Protein AF-A0A2S0P6V0-F1 (afdb_monomer_lite)

Sequence (330 aa):
MLTGRAGLASAAMTAGARLRIGMHGELVDWVGQRAPLYHLGNGARSYDPTAQRFLRMDPFSPFSAGGRNPYAFCEADPVNRTDPSGYAAMSIQAGIGLAFGILGIFLTALTFGAVALPLTSLVSWLLMTPAVLGVGANVTGILSSVLEETHPEASRALGWASLGLGIAATVFGALLPSAGLYAKASGRLLVGSARKPDFLSLENGNLFLFQSRFRDGSLIATHGSRDAALYGPAGSRLSALDWSIIVGRYLKAYRDSDRSGPLYLLSCYATRNGRNSNAAIISSMLRRDVIAFDAPVSRMMYTRSHRHYLLFDSRLGQPVRFVNRVRHVV

InterPro domains:
  IPR022385 Rhs repeat-associated core [TIGR03696] (39-86)

Secondary structure (DSSP, 8-state):
---PPPP------------SB-GGGPBEEEETTTEEEEEHHHHTEEEETTTTEESS--SSTTSGGG-S-TTBSGGG-TTTEE-TTSS--EEHHHHHHHHHHHHHHHHHHHHHHHH---TTSHHHHHHHHHHHHHHHHHHHHHHHHHSTTT-HHHHHHHHHHHHHHHHHHHHHHHHHHHHHHHHHHTT----EEESS--B---TTS--EEEEEEETTEEEEEE-B-TTS-EE-TTS-EE-HHHHHHIIIII-HHHHTS--SS-EEEE-TTTTTTGGGSHHHHHHHHHTS-EEEESSPP---EEEEETTEEEEE-TT---EEEEETTEEEE-

Organism: NCBI:txid57480

pLDDT: mean 79.72, std 14.26, range [35.47, 95.81]

Radius of gyration: 33.94 Å; chains: 1; bounding box: 58×62×121 Å

Structure (mmCIF, N/CA/C/O backbone):
data_AF-A0A2S0P6V0-F1
#
_entry.id   AF-A0A2S0P6V0-F1
#
loop_
_atom_site.group_PDB
_atom_site.id
_atom_site.type_symbol
_atom_site.label_atom_id
_atom_site.label_alt_id
_atom_site.label_comp_id
_atom_site.label_asym_id
_atom_site.label_entity_id
_atom_site.label_seq_id
_atom_site.pdbx_PDB_ins_code
_atom_site.Cartn_x
_atom_site.Cartn_y
_atom_site.Cartn_z
_atom_site.occupancy
_atom_site.B_iso_or_equiv
_atom_site.auth_seq_id
_atom_site.auth_comp_id
_atom_site.auth_asym_id
_atom_site.auth_atom_id
_atom_site.pdbx_PDB_model_num
ATOM 1 N N . MET A 1 1 ? 12.326 -40.785 78.948 1.00 37.44 1 MET A N 1
ATOM 2 C CA . MET A 1 1 ? 10.959 -40.723 78.380 1.00 37.44 1 MET A CA 1
ATOM 3 C C . MET A 1 1 ? 10.673 -39.249 78.099 1.00 37.44 1 MET A C 1
ATOM 5 O O . MET A 1 1 ? 10.487 -38.521 79.056 1.00 37.44 1 MET A O 1
ATOM 9 N N . LEU A 1 2 ? 10.930 -38.669 76.913 1.00 38.97 2 LEU A N 1
ATOM 10 C CA . LEU A 1 2 ? 10.198 -38.819 75.633 1.00 38.97 2 LEU A CA 1
ATOM 11 C C . LEU A 1 2 ? 8.686 -38.932 75.897 1.00 38.97 2 LEU A C 1
ATOM 13 O O . LEU A 1 2 ? 8.286 -39.882 76.552 1.00 38.97 2 LEU A O 1
ATOM 17 N N . THR A 1 3 ? 7.823 -37.996 75.491 1.00 40.69 3 THR A N 1
ATOM 18 C CA . THR A 1 3 ? 7.652 -37.500 74.111 1.00 40.69 3 THR A CA 1
ATOM 19 C C . THR A 1 3 ? 7.073 -36.077 74.040 1.00 40.69 3 THR A C 1
ATOM 21 O O . THR A 1 3 ? 6.060 -35.779 74.673 1.00 40.69 3 THR A O 1
ATOM 24 N N . GLY A 1 4 ? 7.683 -35.224 73.208 1.00 35.47 4 GLY A N 1
ATOM 25 C CA . GLY A 1 4 ? 7.181 -33.901 72.833 1.00 35.47 4 GLY A CA 1
ATOM 26 C C . GLY A 1 4 ? 6.111 -33.965 71.738 1.00 35.47 4 GLY A C 1
ATOM 27 O O . GLY A 1 4 ? 6.178 -34.791 70.828 1.00 35.47 4 GLY A O 1
ATOM 28 N N . ARG A 1 5 ? 5.118 -33.076 71.839 1.00 43.84 5 ARG A N 1
ATOM 29 C CA . ARG A 1 5 ? 4.098 -32.842 70.812 1.00 43.84 5 ARG A CA 1
ATOM 30 C C . ARG A 1 5 ? 4.736 -32.170 69.597 1.00 43.84 5 ARG A C 1
ATOM 32 O O . ARG A 1 5 ? 5.389 -31.138 69.720 1.00 43.84 5 ARG A O 1
ATOM 39 N N . ALA A 1 6 ? 4.520 -32.798 68.447 1.00 41.19 6 ALA A N 1
ATOM 40 C CA . ALA A 1 6 ? 4.960 -32.375 67.133 1.00 41.19 6 ALA A CA 1
ATOM 41 C C . ALA A 1 6 ? 4.560 -30.924 66.827 1.00 41.19 6 ALA A C 1
ATOM 43 O O . ALA A 1 6 ? 3.402 -30.533 66.982 1.00 41.19 6 ALA A O 1
ATOM 44 N N . GLY A 1 7 ? 5.542 -30.148 66.369 1.00 37.00 7 GLY A N 1
ATOM 45 C CA . GLY A 1 7 ? 5.321 -28.844 65.773 1.00 37.00 7 GLY A CA 1
ATOM 46 C C . GLY A 1 7 ? 4.493 -28.971 64.498 1.00 37.00 7 GLY A C 1
ATOM 47 O O . GLY A 1 7 ? 4.743 -29.831 63.653 1.00 37.00 7 GLY A O 1
ATOM 48 N N . LEU A 1 8 ? 3.516 -28.079 64.362 1.00 42.75 8 LEU A N 1
ATOM 49 C CA . LEU A 1 8 ? 2.865 -27.763 63.099 1.00 42.75 8 LEU A CA 1
ATOM 50 C C . LEU A 1 8 ? 3.907 -27.103 62.189 1.00 42.75 8 LEU A C 1
ATOM 52 O O . LEU A 1 8 ? 4.028 -25.881 62.134 1.00 42.75 8 LEU A O 1
ATOM 56 N N . ALA A 1 9 ? 4.692 -27.922 61.494 1.00 39.09 9 ALA A N 1
ATOM 57 C CA . ALA A 1 9 ? 5.407 -27.478 60.315 1.00 39.09 9 ALA A CA 1
ATOM 58 C C . ALA A 1 9 ? 4.346 -27.158 59.255 1.00 39.09 9 ALA A C 1
ATOM 60 O O . ALA A 1 9 ? 3.807 -28.051 58.603 1.00 39.09 9 ALA A O 1
ATOM 61 N N . SER A 1 10 ? 3.999 -25.872 59.151 1.00 45.47 10 SER A N 1
ATOM 62 C CA . SER A 1 10 ? 3.286 -25.316 58.007 1.00 45.47 10 SER A CA 1
ATOM 63 C C . SER A 1 10 ? 4.015 -25.785 56.755 1.00 45.47 10 SER A C 1
ATOM 65 O O . SER A 1 10 ? 5.169 -25.417 56.526 1.00 45.47 10 SER A O 1
ATOM 67 N N . ALA A 1 11 ? 3.371 -26.681 56.012 1.00 42.38 11 ALA A N 1
ATOM 68 C CA . ALA A 1 11 ? 3.883 -27.195 54.764 1.00 42.38 11 ALA A CA 1
ATOM 69 C C . ALA A 1 11 ? 4.173 -25.998 53.859 1.00 42.38 11 ALA A C 1
ATOM 71 O O . ALA A 1 11 ? 3.260 -25.307 53.404 1.00 42.38 11 ALA A O 1
ATOM 72 N N . ALA A 1 12 ? 5.459 -25.748 53.620 1.00 45.41 12 ALA A N 1
ATOM 73 C CA . ALA A 1 12 ? 5.912 -24.939 52.512 1.00 45.41 12 ALA A CA 1
ATOM 74 C C . ALA A 1 12 ? 5.381 -25.609 51.239 1.00 45.41 12 ALA A C 1
ATOM 76 O O . ALA A 1 12 ? 5.997 -26.529 50.702 1.00 45.41 12 ALA A O 1
ATOM 77 N N . MET A 1 13 ? 4.184 -25.197 50.808 1.00 45.34 13 MET A N 1
ATOM 78 C CA . MET A 1 13 ? 3.662 -25.529 49.493 1.00 45.34 13 MET A CA 1
ATOM 79 C C . MET A 1 13 ? 4.694 -25.033 48.497 1.00 45.34 13 MET A C 1
ATOM 81 O O . MET A 1 13 ? 4.962 -23.836 48.381 1.00 45.34 13 MET A O 1
ATOM 85 N N . THR A 1 14 ? 5.304 -25.997 47.829 1.00 45.06 14 THR A N 1
ATOM 86 C CA . THR A 1 14 ? 6.224 -25.829 46.722 1.00 45.06 14 THR A CA 1
ATOM 87 C C . THR A 1 14 ? 5.624 -24.795 45.774 1.00 45.06 14 THR A C 1
ATOM 89 O O . THR A 1 14 ? 4.506 -24.972 45.287 1.00 45.06 14 THR A O 1
ATOM 92 N N . ALA A 1 15 ? 6.329 -23.681 45.573 1.00 52.91 15 ALA A N 1
ATOM 93 C CA . ALA A 1 15 ? 5.928 -22.621 44.661 1.00 52.91 15 ALA A CA 1
ATOM 94 C C . ALA A 1 15 ? 5.955 -23.161 43.223 1.00 52.91 15 ALA A C 1
ATOM 96 O O . ALA A 1 15 ? 6.935 -23.007 42.500 1.00 52.91 15 ALA A O 1
ATOM 97 N N . GLY A 1 16 ? 4.883 -23.845 42.821 1.00 56.25 16 GLY A N 1
ATOM 98 C CA . GLY A 1 16 ? 4.606 -24.129 41.422 1.00 56.25 16 GLY A CA 1
ATOM 99 C C . GLY A 1 16 ? 4.502 -22.802 40.680 1.00 56.25 16 GLY A C 1
ATOM 100 O O . GLY A 1 16 ? 3.902 -21.854 41.193 1.00 56.25 16 GLY A O 1
ATOM 101 N N . ALA A 1 17 ? 5.133 -22.714 39.509 1.00 66.38 17 ALA A N 1
ATOM 102 C CA . ALA A 1 17 ? 5.138 -21.512 38.686 1.00 66.38 17 ALA A CA 1
ATOM 103 C C . ALA A 1 17 ? 3.700 -21.000 38.498 1.00 66.38 17 ALA A C 1
ATOM 105 O O . ALA A 1 17 ? 2.882 -21.637 37.835 1.00 66.38 17 ALA A O 1
ATOM 106 N N . ARG A 1 18 ? 3.372 -19.868 39.134 1.00 74.25 18 ARG A N 1
ATOM 107 C CA . ARG A 1 18 ? 2.053 -19.248 38.994 1.00 74.25 18 ARG A CA 1
ATOM 108 C C . ARG A 1 18 ? 1.886 -18.756 37.562 1.00 74.25 18 ARG A C 1
ATOM 110 O O . ARG A 1 18 ? 2.823 -18.204 36.982 1.00 74.25 18 ARG A O 1
ATOM 117 N N . LEU A 1 19 ? 0.687 -18.944 37.013 1.00 76.50 19 LEU A N 1
ATOM 118 C CA . LEU A 1 19 ? 0.327 -18.444 35.690 1.00 76.50 19 LEU A CA 1
ATOM 119 C C . LEU A 1 19 ? 0.580 -16.929 35.653 1.00 76.50 19 LEU A C 1
ATOM 121 O O . LEU A 1 19 ? 0.097 -16.200 36.524 1.00 76.50 19 LEU A O 1
ATOM 125 N N . ARG A 1 20 ? 1.383 -16.476 34.685 1.00 84.75 20 ARG A N 1
ATOM 126 C CA . ARG A 1 20 ? 1.758 -15.058 34.546 1.00 84.75 20 ARG A CA 1
ATOM 127 C C . ARG A 1 20 ? 0.876 -14.304 33.558 1.00 84.75 20 ARG A C 1
ATOM 129 O O . ARG A 1 20 ? 0.873 -13.086 33.604 1.00 84.75 20 ARG A O 1
ATOM 136 N N . ILE A 1 21 ? 0.143 -15.008 32.698 1.00 86.75 21 ILE A N 1
ATOM 137 C CA . ILE A 1 21 ? -0.799 -14.438 31.726 1.00 86.75 21 ILE A CA 1
ATOM 138 C C . ILE A 1 21 ? -2.189 -14.944 32.091 1.00 86.75 21 ILE A C 1
ATOM 140 O O . ILE A 1 21 ? -2.344 -16.140 32.324 1.00 86.75 21 ILE A O 1
ATOM 144 N N . GLY A 1 22 ? -3.181 -14.063 32.142 1.00 84.44 22 GLY A N 1
ATOM 145 C CA . GLY A 1 22 ? -4.561 -14.428 32.439 1.00 84.44 22 GLY A CA 1
ATOM 146 C C . GLY A 1 22 ? -5.551 -13.763 31.490 1.00 84.44 22 GLY A C 1
ATOM 147 O O . GLY A 1 22 ? -5.375 -13.789 30.272 1.00 84.44 22 GLY A O 1
ATOM 148 N N . MET A 1 23 ? -6.640 -13.237 32.044 1.00 82.88 23 MET A N 1
ATOM 149 C CA . MET A 1 23 ? -7.772 -12.699 31.289 1.00 82.88 23 MET A CA 1
ATOM 150 C C . MET A 1 23 ? -7.333 -11.654 30.243 1.00 82.88 23 MET A C 1
ATOM 152 O O . MET A 1 23 ? -6.540 -10.773 30.548 1.00 82.88 23 MET A O 1
ATOM 156 N N . HIS A 1 24 ? -7.857 -11.749 29.015 1.00 77.94 24 HIS A N 1
ATOM 157 C CA . HIS A 1 24 ? -7.555 -10.832 27.898 1.00 77.94 24 HIS A CA 1
ATOM 158 C C . HIS A 1 24 ? -6.064 -10.702 27.524 1.00 77.94 24 HIS A C 1
ATOM 160 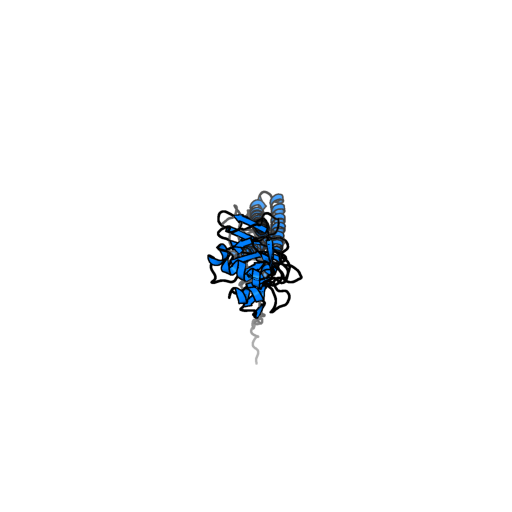O O . HIS A 1 24 ? -5.679 -9.756 26.845 1.00 77.94 24 HIS A O 1
ATOM 166 N N . GLY A 1 25 ? -5.225 -11.669 27.916 1.00 84.25 25 GLY A N 1
ATOM 167 C CA . GLY A 1 25 ? -3.782 -11.622 27.666 1.00 84.25 25 GLY A CA 1
ATOM 168 C C . GLY A 1 25 ? -3.012 -10.736 28.649 1.00 84.25 25 GLY A C 1
ATOM 169 O O . GLY A 1 25 ? -1.806 -10.564 28.484 1.00 84.25 25 GLY A O 1
ATOM 170 N N . GLU A 1 26 ? -3.680 -10.213 29.679 1.00 86.44 26 GLU A N 1
ATOM 171 C CA . GLU A 1 26 ? -3.065 -9.376 30.703 1.00 86.44 26 GLU A CA 1
ATOM 172 C C . GLU A 1 26 ? -2.170 -10.180 31.643 1.00 86.44 26 GLU A C 1
ATOM 174 O O . GLU A 1 26 ? -2.410 -11.361 31.927 1.00 86.44 26 GLU A O 1
ATOM 179 N N . LEU A 1 27 ? -1.146 -9.510 32.174 1.00 88.19 27 LEU A N 1
ATOM 180 C CA . LEU A 1 27 ? -0.317 -10.090 33.218 1.00 88.19 27 LEU A CA 1
ATOM 181 C C . LEU A 1 27 ? -1.136 -10.230 34.508 1.00 88.19 27 LEU A C 1
ATOM 183 O O . LEU A 1 27 ? -1.827 -9.297 34.915 1.00 88.19 27 LEU A O 1
ATOM 187 N N . VAL A 1 28 ? -1.027 -11.383 35.165 1.00 90.00 28 VAL A N 1
ATOM 188 C CA . VAL A 1 28 ? -1.632 -11.584 36.485 1.00 90.00 28 VAL A CA 1
ATOM 189 C C . VAL A 1 28 ? -0.689 -11.049 37.557 1.00 90.00 28 VAL A C 1
ATOM 191 O O . VAL A 1 28 ? 0.403 -11.598 37.740 1.00 90.00 28 VAL A O 1
ATOM 194 N N . ASP A 1 29 ? -1.129 -10.035 38.299 1.00 89.50 29 ASP A N 1
ATOM 195 C CA . ASP A 1 29 ? -0.511 -9.671 39.572 1.00 89.50 29 ASP A CA 1
ATOM 196 C C . ASP A 1 29 ? -1.200 -10.422 40.715 1.00 89.50 29 ASP A C 1
ATOM 198 O O . ASP A 1 29 ? -2.413 -10.353 40.897 1.00 89.50 29 ASP A O 1
ATOM 202 N N . TRP A 1 30 ? -0.436 -11.195 41.480 1.00 86.31 30 TRP A N 1
ATOM 203 C CA . TRP A 1 30 ? -0.988 -12.034 42.537 1.00 86.31 30 TRP A CA 1
ATOM 204 C C . TRP A 1 30 ? -0.860 -11.341 43.889 1.00 86.31 30 TRP A C 1
ATOM 206 O O . TRP A 1 30 ? 0.198 -11.387 44.520 1.00 86.31 30 TRP A O 1
ATOM 216 N N . VAL A 1 31 ? -1.970 -10.814 44.402 1.00 82.75 31 VAL A N 1
ATOM 217 C CA . VAL A 1 31 ? -2.037 -10.324 45.781 1.00 82.75 31 VAL A CA 1
ATOM 218 C C . VAL A 1 31 ? -2.323 -11.508 46.710 1.00 82.75 31 VAL A C 1
ATOM 220 O O . VAL A 1 31 ? -3.421 -12.068 46.771 1.00 82.75 31 VAL A O 1
ATOM 223 N N . GLY A 1 32 ? -1.289 -11.946 47.430 1.00 77.94 32 GLY A N 1
ATOM 224 C CA . GLY A 1 32 ? -1.365 -13.098 48.331 1.00 77.94 32 GLY A CA 1
ATOM 225 C C . GLY A 1 32 ? -1.469 -14.439 47.593 1.00 77.94 32 GLY A C 1
ATOM 226 O O . GLY A 1 32 ? -0.797 -14.674 46.589 1.00 77.94 32 GLY A O 1
ATOM 227 N N . GLN A 1 33 ? -2.256 -15.380 48.127 1.00 71.31 33 GLN A N 1
ATOM 228 C CA . GLN A 1 33 ? -2.390 -16.734 47.563 1.00 71.31 33 GLN A CA 1
ATOM 229 C C . GLN A 1 33 ? -3.592 -16.920 46.626 1.00 71.31 33 GLN A C 1
ATOM 231 O O . GLN A 1 33 ? -3.705 -17.985 46.023 1.00 71.31 33 GLN A O 1
ATOM 236 N N . ARG A 1 34 ? -4.505 -15.942 46.529 1.00 69.75 34 ARG A N 1
ATOM 237 C CA . ARG A 1 34 ? -5.832 -16.168 45.924 1.00 69.75 34 ARG A CA 1
ATOM 238 C C . ARG A 1 34 ? -6.394 -15.037 45.066 1.00 69.75 34 ARG A C 1
ATOM 240 O O . ARG A 1 34 ? -7.338 -15.315 44.341 1.00 69.75 34 ARG A O 1
ATOM 247 N N . ALA A 1 35 ? -5.866 -13.814 45.133 1.00 77.06 35 ALA A N 1
ATOM 248 C CA . ALA A 1 35 ? -6.435 -12.684 44.400 1.00 77.06 35 ALA A CA 1
ATOM 249 C C . ALA A 1 35 ? -5.576 -12.344 43.168 1.00 77.06 35 ALA A C 1
ATOM 251 O O . ALA A 1 35 ? -4.525 -11.718 43.327 1.00 77.06 35 ALA A O 1
ATOM 252 N N . PRO A 1 36 ? -5.973 -12.778 41.958 1.00 88.56 36 PRO A N 1
ATOM 253 C CA . PRO A 1 36 ? -5.368 -12.300 40.723 1.00 88.56 36 PRO A CA 1
ATOM 254 C C . PRO A 1 36 ? -5.916 -10.908 40.392 1.00 88.56 36 PRO A C 1
ATOM 256 O O . PRO A 1 36 ? -7.122 -10.747 40.262 1.00 88.56 36 PRO A O 1
ATOM 259 N N . LEU A 1 37 ? -5.051 -9.913 40.238 1.00 90.69 37 LEU A N 1
ATOM 260 C CA . LEU A 1 37 ? -5.390 -8.590 39.724 1.00 90.69 37 LEU A CA 1
ATOM 261 C C . LEU A 1 37 ? -4.892 -8.448 38.286 1.00 90.69 37 LEU A C 1
ATOM 263 O O . LEU A 1 37 ? -3.835 -8.968 37.927 1.00 90.69 37 LEU A O 1
ATOM 267 N N . TYR A 1 38 ? -5.660 -7.722 37.478 1.00 91.50 38 TYR A N 1
ATOM 268 C CA . TYR A 1 38 ? -5.324 -7.406 36.091 1.00 91.50 38 TYR A CA 1
ATOM 269 C C . TYR A 1 38 ? -5.188 -5.899 35.908 1.00 91.50 38 TYR A C 1
ATOM 271 O O . TYR A 1 38 ? -6.069 -5.148 36.322 1.00 91.50 38 TYR A O 1
ATOM 279 N N . HIS A 1 39 ? -4.110 -5.447 35.274 1.00 90.50 39 HIS A N 1
ATOM 280 C CA . HIS A 1 39 ? -3.782 -4.026 35.134 1.00 90.50 39 HIS A CA 1
ATOM 281 C C . HIS A 1 39 ? -4.071 -3.509 33.719 1.00 90.50 39 HIS A C 1
ATOM 283 O O . HIS A 1 39 ? -3.161 -3.189 32.955 1.00 90.50 39 HIS A O 1
ATOM 289 N N . LEU A 1 40 ? -5.359 -3.406 33.390 1.00 89.50 40 LEU A N 1
ATOM 290 C CA . LEU A 1 40 ? -5.846 -2.970 32.079 1.00 89.50 40 LEU A CA 1
ATOM 291 C C . LEU A 1 40 ? -5.446 -1.522 31.761 1.00 89.50 40 LEU A C 1
ATOM 293 O O . LEU A 1 40 ? -5.217 -0.702 32.659 1.00 89.50 40 LEU A O 1
ATOM 297 N N . GLY A 1 41 ? -5.378 -1.196 30.467 1.00 87.25 41 GLY A N 1
ATOM 298 C CA . GLY A 1 41 ? -5.027 0.153 30.023 1.00 87.25 41 GLY A CA 1
ATOM 299 C C . GLY A 1 41 ? -3.581 0.534 30.297 1.00 87.25 41 GLY A C 1
ATOM 300 O O . GLY A 1 41 ? -3.305 1.690 30.610 1.00 87.25 41 GLY A O 1
ATOM 301 N N . ASN A 1 42 ? -2.667 -0.441 30.247 1.00 87.88 42 ASN A N 1
ATOM 302 C CA . ASN A 1 42 ? -1.269 -0.262 30.637 1.00 87.88 42 ASN A CA 1
ATOM 303 C C . ASN A 1 42 ? -1.134 0.264 32.084 1.00 87.88 42 ASN A C 1
ATOM 305 O O . ASN A 1 42 ? -0.405 1.220 32.352 1.00 87.88 42 ASN A O 1
ATOM 309 N N . GLY A 1 43 ? -1.889 -0.331 33.016 1.00 88.06 43 GLY A N 1
ATOM 310 C CA . GLY A 1 43 ? -1.897 0.069 34.428 1.00 88.06 43 GLY A CA 1
ATOM 311 C C . GLY A 1 43 ? -2.817 1.237 34.781 1.00 88.06 43 GLY A C 1
ATOM 312 O O . GLY A 1 43 ? -2.783 1.710 35.916 1.00 88.06 43 GLY A O 1
ATOM 313 N N . ALA A 1 44 ? -3.664 1.688 33.855 1.00 90.25 44 ALA A N 1
ATOM 314 C CA . ALA A 1 44 ? -4.652 2.733 34.106 1.00 90.25 44 ALA A CA 1
ATOM 315 C C . ALA A 1 44 ? -5.605 2.384 35.263 1.00 90.25 44 ALA A C 1
ATOM 317 O O . ALA A 1 44 ? -5.862 3.217 36.144 1.00 90.25 44 ALA A O 1
ATOM 318 N N . ARG A 1 45 ? -6.113 1.144 35.270 1.00 92.25 45 ARG A N 1
ATOM 319 C CA . ARG A 1 45 ? -6.991 0.622 36.323 1.00 92.25 45 ARG A CA 1
ATOM 320 C C . ARG A 1 45 ? -6.707 -0.848 36.613 1.00 92.25 45 ARG A C 1
ATOM 322 O O . ARG A 1 45 ? -6.501 -1.652 35.708 1.00 92.25 45 ARG A O 1
ATOM 329 N N . SER A 1 46 ? -6.771 -1.201 37.894 1.00 93.06 46 SER A N 1
ATOM 330 C CA . SER A 1 46 ? -6.714 -2.591 38.350 1.00 93.06 46 SER A CA 1
ATOM 331 C C . SER A 1 46 ? -8.117 -3.185 38.393 1.00 93.06 46 SER A C 1
ATOM 333 O O . SER A 1 46 ? -9.011 -2.616 39.023 1.00 93.06 46 SER A O 1
ATOM 335 N N . TYR A 1 47 ? -8.305 -4.323 37.741 1.00 92.94 47 TYR A N 1
ATOM 336 C CA . TYR A 1 47 ? -9.528 -5.113 37.740 1.00 92.94 47 TYR A CA 1
ATOM 337 C C . TYR A 1 47 ? -9.376 -6.318 38.668 1.00 92.94 47 TYR A C 1
ATOM 339 O O . TYR A 1 47 ? -8.394 -7.059 38.576 1.00 92.94 47 TYR A O 1
ATOM 347 N N . ASP A 1 48 ? -10.359 -6.509 39.547 1.00 92.19 48 ASP A N 1
ATOM 348 C CA . ASP A 1 48 ? -10.486 -7.701 40.378 1.00 92.19 48 ASP A CA 1
ATOM 349 C C . ASP A 1 48 ? -11.543 -8.633 39.755 1.00 92.19 48 ASP A C 1
ATOM 351 O O . ASP A 1 48 ? -12.737 -8.315 39.779 1.00 92.19 48 ASP A O 1
ATOM 355 N N . PRO A 1 49 ? -11.140 -9.793 39.208 1.00 89.25 49 PRO A N 1
ATOM 356 C CA . PRO A 1 49 ? -12.042 -10.772 38.612 1.00 89.25 49 PRO A CA 1
ATOM 357 C C . PRO A 1 49 ? -12.912 -11.489 39.650 1.00 89.25 49 PRO A C 1
ATOM 359 O O . PRO A 1 49 ? -13.949 -12.034 39.281 1.00 89.25 49 PRO A O 1
ATOM 362 N N . THR A 1 50 ? -12.524 -11.492 40.930 1.00 88.25 50 THR A N 1
ATOM 363 C CA . THR A 1 50 ? -13.310 -12.076 42.028 1.00 88.25 50 THR A CA 1
ATOM 364 C C . THR A 1 50 ? -14.477 -11.160 42.372 1.00 88.25 50 THR A C 1
ATOM 366 O O . THR A 1 50 ? -15.608 -11.614 42.515 1.00 88.25 50 THR A O 1
ATOM 369 N N . ALA A 1 51 ? -14.206 -9.856 42.465 1.00 89.50 51 ALA A N 1
ATOM 370 C CA . ALA A 1 51 ? -15.221 -8.830 42.698 1.00 89.50 51 ALA A CA 1
ATOM 371 C C . ALA A 1 51 ? -15.942 -8.371 41.415 1.00 89.50 51 ALA A C 1
ATOM 373 O O . ALA A 1 51 ? -16.886 -7.578 41.509 1.00 89.50 51 ALA A O 1
ATOM 374 N N . GLN A 1 52 ? -15.478 -8.846 40.252 1.00 91.38 52 GLN A N 1
ATOM 375 C CA . GLN A 1 52 ? -15.958 -8.545 38.899 1.00 91.38 52 GLN A CA 1
ATOM 376 C C . GLN A 1 52 ? -16.060 -7.043 38.602 1.00 91.38 52 GLN A C 1
ATOM 378 O O . GLN A 1 52 ? -17.006 -6.577 37.966 1.00 91.38 52 GLN A O 1
ATOM 383 N N . ARG A 1 53 ? -15.093 -6.259 39.092 1.00 93.19 53 ARG A N 1
ATOM 384 C CA . ARG A 1 53 ? -15.107 -4.795 38.976 1.00 93.19 53 ARG A CA 1
ATOM 385 C C . ARG A 1 53 ? -13.708 -4.195 38.979 1.00 93.19 53 ARG A C 1
ATOM 387 O O . ARG A 1 53 ? -12.755 -4.801 39.470 1.00 93.19 53 ARG A O 1
ATOM 394 N N . PHE A 1 54 ? -13.597 -2.966 38.490 1.00 94.62 54 PHE A N 1
ATOM 395 C CA . PHE A 1 54 ? -12.410 -2.152 38.726 1.00 94.62 54 PHE A CA 1
ATOM 396 C C . PHE A 1 54 ? -12.307 -1.754 40.201 1.00 94.62 54 PHE A C 1
ATOM 398 O O . PHE A 1 54 ? -13.308 -1.516 40.871 1.00 94.62 54 PHE A O 1
ATOM 405 N N . LEU A 1 55 ? -11.080 -1.665 40.710 1.00 93.69 55 LEU A N 1
ATOM 406 C CA . LEU A 1 55 ? -10.797 -1.222 42.080 1.00 93.69 55 LEU A CA 1
ATOM 407 C C . LEU A 1 55 ? -10.765 0.307 42.208 1.00 93.69 55 LEU A C 1
ATOM 409 O O . LEU A 1 55 ? -10.890 0.849 43.304 1.00 93.69 55 LEU A O 1
ATOM 413 N N . ARG A 1 56 ? -10.606 1.008 41.082 1.00 92.50 56 ARG A N 1
ATOM 414 C CA . ARG A 1 56 ? -10.573 2.469 40.992 1.00 92.50 56 ARG A CA 1
ATOM 415 C C . ARG A 1 56 ? -11.753 2.961 40.160 1.00 92.50 56 ARG A C 1
ATOM 417 O O . ARG A 1 56 ? -12.043 2.383 39.117 1.00 92.50 56 ARG A O 1
ATOM 424 N N . MET A 1 57 ? -12.373 4.049 40.612 1.00 92.06 57 MET A N 1
ATOM 425 C CA . MET A 1 57 ? -13.412 4.763 39.871 1.00 92.06 57 MET A CA 1
ATOM 426 C C . MET A 1 57 ? -12.874 5.303 38.540 1.00 92.06 57 MET A C 1
ATOM 428 O O . MET A 1 57 ? -11.780 5.872 38.495 1.00 92.06 57 MET A O 1
ATOM 432 N N . ASP A 1 58 ? -13.660 5.144 37.477 1.00 91.62 58 ASP A N 1
ATOM 433 C CA . ASP A 1 58 ? -13.451 5.828 36.204 1.00 91.62 58 ASP A CA 1
ATOM 434 C C . ASP A 1 58 ? -13.580 7.352 36.377 1.00 91.62 58 ASP A C 1
ATOM 436 O O . ASP A 1 58 ? -14.645 7.814 36.795 1.00 91.62 58 ASP A O 1
ATOM 440 N N . PRO A 1 59 ? -12.548 8.153 36.058 1.00 89.44 59 PRO A N 1
ATOM 441 C CA . PRO A 1 59 ? -12.661 9.608 36.080 1.00 89.44 59 PRO A CA 1
ATOM 442 C C . PRO A 1 59 ? -13.592 10.162 34.988 1.00 89.44 59 PRO A C 1
ATOM 444 O O . PRO A 1 59 ? -13.979 11.325 35.077 1.00 89.44 59 PRO A O 1
ATOM 447 N N . PHE A 1 60 ? -13.931 9.378 33.960 1.00 86.00 60 PHE A N 1
ATOM 448 C CA . PHE A 1 60 ? -14.811 9.802 32.872 1.00 86.00 60 PHE A CA 1
ATOM 449 C C . PHE A 1 60 ? -16.282 9.460 33.137 1.00 86.00 60 PHE A C 1
ATOM 451 O O . PHE A 1 60 ? -17.157 10.184 32.674 1.00 86.00 60 PHE A O 1
ATOM 458 N N . SER A 1 61 ? -16.570 8.439 33.947 1.00 85.50 61 SER A N 1
ATOM 459 C CA . SER A 1 61 ? -17.934 8.107 34.388 1.00 85.50 61 SER A CA 1
ATOM 460 C C . SER A 1 61 ? -18.540 9.219 35.275 1.00 85.50 61 SER A C 1
ATOM 462 O O . SER A 1 61 ? -17.814 9.838 36.058 1.00 85.50 61 SER A O 1
ATOM 464 N N . PRO A 1 62 ? -19.861 9.501 35.206 1.00 81.50 62 PRO A N 1
ATOM 465 C CA . PRO A 1 62 ? -20.908 8.792 34.459 1.00 81.50 62 PRO A CA 1
ATOM 466 C C . PRO A 1 62 ? -21.111 9.280 33.017 1.00 81.50 62 PRO A C 1
ATOM 468 O O . PRO A 1 62 ? -22.127 8.960 32.408 1.00 81.50 62 PRO A O 1
ATOM 471 N N . PHE A 1 63 ? -20.201 10.096 32.484 1.00 80.06 63 PHE A N 1
ATOM 472 C CA . PHE A 1 63 ? -20.351 10.720 31.171 1.00 80.06 63 PHE A CA 1
ATOM 473 C C . PHE A 1 63 ? -19.341 10.156 30.157 1.00 80.06 63 PHE A C 1
ATOM 475 O O . PHE A 1 63 ? -18.464 9.358 30.484 1.00 80.06 63 PHE A O 1
ATOM 482 N N . SER A 1 64 ? -19.431 10.602 28.900 1.00 75.44 64 SER A N 1
ATOM 483 C CA . SER A 1 64 ? -18.470 10.221 27.853 1.00 75.44 64 SER A CA 1
ATOM 484 C C . SER A 1 64 ? -18.353 8.689 27.706 1.00 75.44 64 SER A C 1
ATOM 486 O O . SER A 1 64 ? -19.355 7.986 27.776 1.00 75.44 64 SER A O 1
ATOM 488 N N . ALA A 1 65 ? -17.145 8.172 27.479 1.00 74.00 65 ALA A N 1
ATOM 489 C CA . ALA A 1 65 ? -16.878 6.755 27.244 1.00 74.00 65 ALA A CA 1
ATOM 490 C C . ALA A 1 65 ? -16.784 5.889 28.520 1.00 74.00 65 ALA A C 1
ATOM 492 O O . ALA A 1 65 ? -16.692 4.672 28.402 1.00 74.00 65 ALA A O 1
ATOM 493 N N . GLY A 1 66 ? -16.799 6.491 29.719 1.00 74.25 66 GLY A N 1
ATOM 494 C CA . GLY A 1 66 ? -16.644 5.766 30.994 1.00 74.25 66 GLY A CA 1
ATOM 495 C C . GLY A 1 66 ? -17.905 5.030 31.464 1.00 74.25 66 GLY A C 1
ATOM 496 O O . GLY A 1 66 ? -17.852 4.257 32.421 1.00 74.25 66 GLY A O 1
ATOM 497 N N . GLY A 1 67 ? -19.037 5.289 30.803 1.00 79.94 67 GLY A N 1
ATOM 498 C CA . GLY A 1 67 ? -20.339 4.681 31.060 1.00 79.94 67 GLY A CA 1
ATOM 499 C C . GLY A 1 67 ? -20.931 4.999 32.436 1.00 79.94 67 GLY A C 1
ATOM 500 O O . GLY A 1 67 ? -20.318 5.642 33.290 1.00 79.94 67 GLY A O 1
ATOM 501 N N . ARG A 1 68 ? -22.160 4.544 32.686 1.00 85.00 68 ARG A N 1
ATOM 502 C CA . ARG A 1 68 ? -22.922 4.881 33.911 1.00 85.00 68 ARG A CA 1
ATOM 503 C C . ARG A 1 68 ? -22.342 4.345 35.221 1.00 85.00 68 ARG A C 1
ATOM 505 O O . ARG A 1 68 ? -22.626 4.904 36.280 1.00 85.00 68 ARG A O 1
ATOM 512 N N . ASN A 1 69 ? -21.592 3.245 35.177 1.00 89.12 69 ASN A N 1
ATOM 513 C CA . ASN A 1 69 ? -21.021 2.625 36.371 1.00 89.12 69 ASN A CA 1
ATOM 514 C C . ASN A 1 69 ? -19.492 2.797 36.390 1.00 89.12 69 ASN A C 1
ATOM 516 O O . ASN A 1 69 ? -18.810 2.096 35.642 1.00 89.12 69 ASN A O 1
ATOM 520 N N . PRO A 1 70 ? -18.940 3.619 37.305 1.00 91.50 70 PRO A N 1
ATOM 521 C CA . PRO A 1 70 ? -17.509 3.925 37.353 1.00 91.50 70 PRO A CA 1
ATOM 522 C C . PRO A 1 70 ? -16.600 2.731 37.659 1.00 91.50 70 PRO A C 1
ATOM 524 O O . PRO A 1 70 ? -15.381 2.851 37.548 1.00 91.50 70 PRO A O 1
ATOM 527 N N . TYR A 1 71 ? -17.165 1.605 38.095 1.00 93.38 71 TYR A N 1
ATOM 528 C CA . TYR A 1 71 ? -16.424 0.396 38.443 1.00 93.38 71 TYR A CA 1
ATOM 529 C C . TYR A 1 71 ? -16.701 -0.771 37.487 1.00 93.38 71 TYR A C 1
ATOM 531 O O . TYR A 1 71 ? -16.123 -1.845 37.666 1.00 93.38 71 TYR A O 1
ATOM 539 N N . ALA A 1 72 ? -17.584 -0.605 36.498 1.00 91.31 72 ALA A N 1
ATOM 540 C CA . ALA A 1 72 ? -17.955 -1.695 35.605 1.00 91.31 72 ALA A CA 1
ATOM 541 C C . ALA A 1 72 ? -16.816 -2.050 34.648 1.00 91.31 72 ALA A C 1
ATOM 543 O O . ALA A 1 72 ? -16.245 -1.192 33.981 1.00 91.31 72 ALA A O 1
ATOM 544 N N . PHE A 1 73 ? -16.532 -3.344 34.540 1.00 90.25 73 PHE A N 1
ATOM 545 C CA . PHE A 1 73 ? -15.673 -3.878 33.493 1.00 90.25 73 PHE A CA 1
ATOM 546 C C . PHE A 1 73 ? -16.522 -4.286 32.290 1.00 90.25 73 PHE A C 1
ATOM 548 O O . PHE A 1 73 ? -17.514 -4.996 32.462 1.00 90.25 73 PHE A O 1
ATOM 555 N N . CYS A 1 74 ? -16.143 -3.838 31.088 1.00 89.56 74 CYS A N 1
ATOM 556 C CA . CYS A 1 74 ? -16.834 -4.159 29.830 1.00 89.56 74 CYS A CA 1
ATOM 557 C C . CYS A 1 74 ? -18.352 -3.879 29.846 1.00 89.56 74 CYS A C 1
ATOM 559 O O . CYS A 1 74 ? -19.109 -4.580 29.181 1.00 89.56 74 CYS A O 1
ATOM 561 N N . GLU A 1 75 ? -18.814 -2.907 30.646 1.00 87.25 75 GLU A N 1
ATOM 562 C CA . GLU A 1 75 ? -20.245 -2.674 30.931 1.00 87.25 75 GLU A CA 1
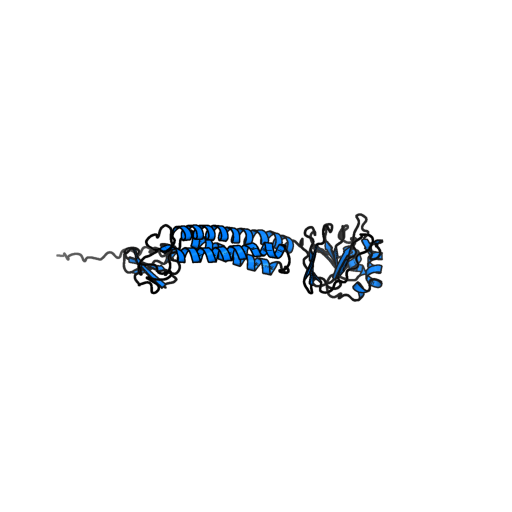ATOM 563 C C . GLU A 1 75 ? -21.014 -3.954 31.330 1.00 87.25 75 GLU A C 1
ATOM 565 O O . GLU A 1 75 ? -22.177 -4.140 30.980 1.00 87.25 75 GLU A O 1
ATOM 570 N N . ALA A 1 76 ? -20.358 -4.849 32.073 1.00 88.69 76 ALA A N 1
ATOM 571 C CA . ALA A 1 76 ? -20.872 -6.159 32.476 1.00 88.69 76 ALA A CA 1
ATOM 572 C C . ALA A 1 76 ? -21.115 -7.169 31.331 1.00 88.69 76 ALA A C 1
ATOM 574 O O . ALA A 1 76 ? -21.721 -8.213 31.570 1.00 88.69 76 ALA A O 1
ATOM 575 N N . ASP A 1 77 ? -20.574 -6.931 30.129 1.00 89.62 77 ASP A N 1
ATOM 576 C CA . ASP A 1 77 ? -20.538 -7.901 29.022 1.00 89.62 77 ASP A CA 1
ATOM 577 C C . ASP A 1 77 ? -19.093 -8.226 28.578 1.00 89.62 77 ASP A C 1
ATOM 579 O O . ASP A 1 77 ? -18.669 -7.876 27.474 1.00 89.62 77 ASP A O 1
ATOM 583 N N . PRO A 1 78 ? -18.296 -8.910 29.420 1.00 88.19 78 PRO A N 1
ATOM 584 C CA . PRO A 1 78 ? -16.912 -9.270 29.100 1.00 88.19 78 PRO A CA 1
ATOM 585 C C . PRO A 1 78 ? -16.782 -10.397 28.059 1.00 88.19 78 PRO A C 1
ATOM 587 O O . PRO A 1 78 ? -15.667 -10.804 27.749 1.00 88.19 78 PRO A O 1
ATOM 590 N N . VAL A 1 79 ? -17.895 -10.949 27.553 1.00 88.88 79 VAL A N 1
ATOM 591 C CA . VAL A 1 79 ? -17.882 -11.987 26.507 1.00 88.88 79 VAL A CA 1
ATOM 592 C C . VAL A 1 79 ? -17.849 -11.349 25.123 1.00 88.88 79 VAL A C 1
ATOM 594 O O . VAL A 1 79 ? -17.120 -11.816 24.251 1.00 88.88 79 VAL A O 1
ATOM 597 N N . ASN A 1 80 ? -18.620 -10.278 24.916 1.00 88.38 80 ASN A N 1
ATOM 598 C CA . ASN A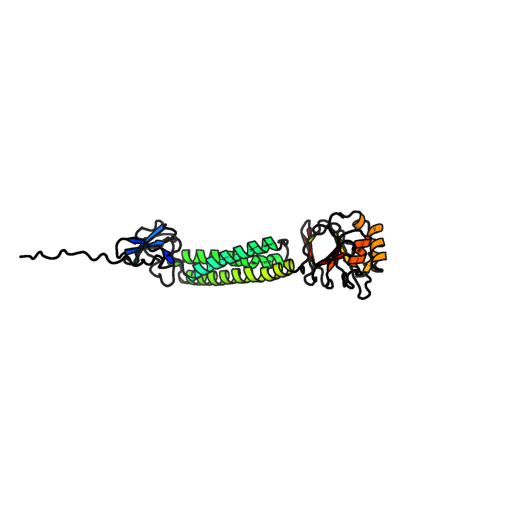 1 80 ? -18.713 -9.612 23.614 1.00 88.38 80 ASN A CA 1
ATOM 599 C C . ASN A 1 80 ? -17.887 -8.323 23.527 1.00 88.38 80 ASN A C 1
ATOM 601 O O . ASN A 1 80 ? -17.803 -7.711 22.452 1.00 88.38 80 ASN A O 1
ATOM 605 N N . ARG A 1 81 ? -17.292 -7.890 24.643 1.00 88.69 81 ARG A N 1
ATOM 606 C CA . ARG A 1 81 ? -16.585 -6.615 24.756 1.00 88.69 81 ARG A CA 1
ATOM 607 C C . ARG A 1 81 ? -15.244 -6.765 25.452 1.00 88.69 81 ARG A C 1
ATOM 609 O O . ARG A 1 81 ? -14.986 -7.724 26.170 1.00 88.69 81 ARG A O 1
ATOM 616 N N . THR A 1 82 ? -14.403 -5.774 25.213 1.00 88.56 82 THR A N 1
ATOM 617 C CA . THR A 1 82 ? -13.091 -5.606 25.828 1.00 88.56 82 THR A CA 1
ATOM 618 C C . THR A 1 82 ? -12.913 -4.143 26.243 1.00 88.56 82 THR A C 1
ATOM 620 O O . THR A 1 82 ? -13.592 -3.268 25.709 1.00 88.56 82 THR A O 1
ATOM 623 N N . ASP A 1 83 ? -12.012 -3.860 27.181 1.00 89.12 83 ASP A N 1
ATOM 624 C CA . ASP A 1 83 ? -11.644 -2.496 27.593 1.00 89.12 83 ASP A CA 1
ATOM 625 C C . ASP A 1 83 ? -10.113 -2.338 27.526 1.00 89.12 83 ASP A C 1
ATOM 627 O O . ASP A 1 83 ? -9.426 -2.477 28.543 1.00 89.12 83 ASP A O 1
ATOM 631 N N . PRO A 1 84 ? -9.544 -2.100 26.325 1.00 87.12 84 PRO A N 1
ATOM 632 C CA . PRO A 1 84 ? -8.095 -2.047 26.136 1.00 87.12 84 PRO A CA 1
ATOM 633 C C . PRO A 1 84 ? -7.448 -0.821 26.786 1.00 87.12 84 PRO A C 1
ATOM 635 O O . PRO A 1 84 ? -6.273 -0.865 27.141 1.00 87.12 84 PRO A O 1
ATOM 638 N N . SER A 1 85 ? -8.191 0.284 26.921 1.00 87.56 85 SER A N 1
ATOM 639 C CA . SER A 1 85 ? -7.711 1.516 27.557 1.00 87.56 85 SER A CA 1
ATOM 640 C C . SER A 1 85 ? -7.874 1.491 29.072 1.00 87.56 85 SER A C 1
ATOM 642 O O . SER A 1 85 ? -7.298 2.339 29.753 1.00 87.56 85 SER A O 1
ATOM 644 N N . GLY A 1 86 ? -8.650 0.538 29.597 1.00 88.19 86 GLY A N 1
ATOM 645 C CA . GLY A 1 86 ? -9.083 0.551 30.977 1.00 88.19 86 GLY A CA 1
ATOM 646 C C . GLY A 1 86 ? -9.919 1.788 31.283 1.00 88.19 86 GLY A C 1
ATOM 647 O O . GLY A 1 86 ? -9.796 2.271 32.393 1.00 88.19 86 GLY A O 1
ATOM 648 N N . TYR A 1 87 ? -10.700 2.324 30.341 1.00 88.06 87 TYR A N 1
ATOM 649 C CA . TYR A 1 87 ? -11.607 3.476 30.522 1.00 88.06 87 TYR A CA 1
ATOM 650 C C . TYR A 1 87 ? -12.851 3.420 29.630 1.00 88.06 87 TYR A C 1
ATOM 652 O O . TYR A 1 87 ? -13.749 4.238 29.796 1.00 88.06 87 TYR A O 1
ATOM 660 N N . ALA A 1 88 ? -12.897 2.525 28.643 1.00 85.19 88 ALA A N 1
ATOM 661 C CA . ALA A 1 88 ? -13.979 2.494 27.673 1.00 85.19 88 ALA A CA 1
ATOM 662 C C . ALA A 1 88 ? -14.207 1.067 27.186 1.00 85.19 88 ALA A C 1
ATOM 664 O O . ALA A 1 88 ? -13.334 0.462 26.557 1.00 85.19 88 ALA A O 1
ATOM 665 N N . ALA A 1 89 ? -15.406 0.547 27.441 1.00 86.88 89 ALA A N 1
ATOM 666 C CA . ALA A 1 89 ? -15.824 -0.705 26.840 1.00 86.88 89 ALA A CA 1
ATOM 667 C C . ALA A 1 89 ? -15.947 -0.531 25.321 1.00 86.88 89 ALA A C 1
ATOM 669 O O . ALA A 1 89 ? -16.387 0.498 24.812 1.00 86.88 89 ALA A O 1
ATOM 670 N N . MET A 1 90 ? -15.528 -1.554 24.591 1.00 87.19 90 MET A N 1
ATOM 671 C CA . MET A 1 90 ? -15.614 -1.597 23.144 1.00 87.19 90 MET A CA 1
ATOM 672 C C . MET A 1 90 ? -16.030 -2.994 22.711 1.00 87.19 90 MET A C 1
ATOM 674 O O . MET A 1 90 ? -15.498 -3.995 23.199 1.00 87.19 90 MET A O 1
ATOM 678 N N . SER A 1 91 ? -16.953 -3.077 21.753 1.00 89.44 91 SER A N 1
ATOM 679 C CA . SER A 1 91 ? -17.278 -4.357 21.124 1.00 89.44 91 SER A CA 1
ATOM 680 C C . SER A 1 91 ? -16.044 -4.968 20.452 1.00 89.44 91 SER A C 1
ATOM 682 O O . SER A 1 91 ? -15.254 -4.276 19.803 1.00 89.44 91 SER A O 1
ATOM 684 N N . ILE A 1 92 ? -15.884 -6.289 20.564 1.00 88.44 92 ILE A N 1
ATOM 685 C CA . ILE A 1 92 ? -14.742 -7.005 19.968 1.00 88.44 92 ILE A CA 1
ATOM 686 C C . ILE A 1 92 ? -14.644 -6.726 18.459 1.00 88.44 92 ILE A C 1
ATOM 688 O O . ILE A 1 92 ? -13.554 -6.534 17.925 1.00 88.44 92 ILE A O 1
ATOM 692 N N . GLN A 1 93 ? -15.785 -6.640 17.773 1.00 88.88 93 GLN A N 1
ATOM 693 C CA . GLN A 1 93 ? -15.852 -6.354 16.338 1.00 88.88 93 GLN A CA 1
ATOM 694 C C . GLN A 1 93 ? -15.302 -4.964 16.001 1.00 88.88 93 GLN A C 1
ATOM 696 O O . GLN A 1 93 ? -14.495 -4.844 15.079 1.00 88.88 93 GLN A O 1
ATOM 701 N N . ALA A 1 94 ? -15.682 -3.932 16.764 1.00 88.19 94 ALA A N 1
ATOM 702 C CA . ALA A 1 94 ? -15.161 -2.582 16.576 1.00 88.19 94 ALA A CA 1
ATOM 703 C C . ALA A 1 94 ? -13.650 -2.515 16.837 1.00 88.19 94 ALA A C 1
ATOM 705 O O . ALA A 1 94 ? -12.930 -1.887 16.061 1.00 88.19 94 ALA A O 1
ATOM 706 N N . GLY A 1 95 ? -13.162 -3.212 17.870 1.00 88.62 95 GLY A N 1
ATOM 707 C CA . GLY A 1 95 ? -11.733 -3.295 18.185 1.00 88.62 95 GLY A CA 1
ATOM 708 C C . GLY A 1 95 ? -10.916 -3.975 17.086 1.00 88.62 95 GLY A C 1
ATOM 709 O O . GLY A 1 95 ? -9.875 -3.464 16.672 1.00 88.62 95 GLY A O 1
ATOM 710 N N . ILE A 1 96 ? -11.413 -5.092 16.547 1.00 91.31 96 ILE A N 1
ATOM 711 C CA . ILE A 1 96 ? -10.786 -5.777 15.409 1.00 91.31 96 ILE A CA 1
ATOM 712 C C . ILE A 1 96 ? -10.819 -4.886 14.155 1.00 91.31 96 ILE A C 1
ATOM 714 O O . ILE A 1 96 ? -9.818 -4.788 13.444 1.00 91.31 96 ILE A O 1
ATOM 718 N N . GLY A 1 97 ? -11.939 -4.203 13.898 1.00 91.25 97 GLY A N 1
ATOM 719 C CA . GLY A 1 97 ? -12.078 -3.266 12.783 1.00 91.25 97 GLY A CA 1
ATOM 720 C C . GLY A 1 97 ? -11.091 -2.102 12.845 1.00 91.25 97 GLY A C 1
ATOM 721 O O . GLY A 1 97 ? -10.441 -1.808 11.843 1.00 91.25 97 GLY A O 1
ATOM 722 N N . LEU A 1 98 ? -10.886 -1.520 14.030 1.00 91.50 98 LEU A N 1
ATOM 723 C CA . LEU A 1 98 ? -9.853 -0.512 14.290 1.00 91.50 98 LEU A CA 1
ATOM 724 C C . LEU A 1 98 ? -8.444 -1.052 14.004 1.00 91.50 98 LEU A C 1
ATOM 726 O O . LEU A 1 98 ? -7.665 -0.428 13.285 1.00 91.50 98 LEU A O 1
ATOM 730 N N . ALA A 1 99 ? -8.116 -2.240 14.521 1.00 92.50 99 ALA A N 1
ATOM 731 C CA . ALA A 1 99 ? -6.800 -2.847 14.322 1.00 92.50 99 ALA A CA 1
ATOM 732 C C . ALA A 1 99 ? -6.494 -3.080 12.833 1.00 92.50 99 ALA A C 1
ATOM 734 O O . ALA A 1 99 ? -5.431 -2.691 12.338 1.00 92.50 99 ALA A O 1
ATOM 735 N N . PHE A 1 100 ? -7.444 -3.655 12.091 1.00 94.81 100 PHE A N 1
ATOM 736 C CA . PHE A 1 100 ? -7.304 -3.830 10.648 1.00 94.81 100 PHE A CA 1
ATOM 737 C C . PHE A 1 100 ? -7.324 -2.489 9.898 1.00 94.81 100 PHE A C 1
ATOM 739 O O . PHE A 1 100 ? -6.555 -2.309 8.957 1.00 94.81 100 PHE A O 1
ATOM 746 N N . GLY A 1 101 ? -8.128 -1.514 10.323 1.00 92.81 101 GLY A N 1
ATOM 747 C CA . GLY A 1 101 ? -8.141 -0.170 9.745 1.00 92.81 101 GLY A CA 1
ATOM 748 C C . GLY A 1 101 ? -6.771 0.507 9.823 1.00 92.81 101 GLY A C 1
ATOM 749 O O . GLY A 1 101 ? -6.256 0.987 8.810 1.00 92.81 101 GLY A O 1
ATOM 750 N N . ILE A 1 102 ? -6.135 0.481 10.999 1.00 93.69 102 ILE A N 1
ATOM 751 C CA . ILE A 1 102 ? -4.770 0.988 11.219 1.00 93.69 102 ILE A CA 1
ATOM 752 C C . ILE A 1 102 ? -3.756 0.233 10.354 1.00 93.69 102 ILE A C 1
ATOM 754 O O . ILE A 1 102 ? -2.948 0.861 9.665 1.00 93.69 102 ILE A O 1
ATOM 758 N N . LEU A 1 103 ? -3.814 -1.102 10.341 1.00 93.38 103 LEU A N 1
ATOM 759 C CA . LEU A 1 103 ? -2.920 -1.916 9.518 1.00 93.38 103 LEU A CA 1
ATOM 760 C C . LEU A 1 103 ? -3.081 -1.595 8.022 1.00 93.38 103 LEU A C 1
ATOM 762 O O . LEU A 1 103 ? -2.088 -1.461 7.312 1.00 93.38 103 LEU A O 1
ATOM 766 N N . GLY A 1 104 ? -4.310 -1.409 7.540 1.00 90.56 104 GLY A N 1
ATOM 767 C CA . GLY A 1 104 ? -4.600 -1.082 6.143 1.00 90.56 104 GLY A CA 1
ATOM 768 C C . GLY A 1 104 ? -4.037 0.278 5.733 1.00 90.56 104 GLY A C 1
ATOM 769 O O . GLY A 1 104 ? -3.421 0.399 4.670 1.00 90.56 104 GLY A O 1
ATOM 770 N N . ILE A 1 105 ? -4.162 1.286 6.603 1.00 90.25 105 ILE A N 1
ATOM 771 C CA . ILE A 1 105 ? -3.526 2.599 6.409 1.00 90.25 105 ILE A CA 1
ATOM 772 C C . ILE A 1 105 ? -2.003 2.448 6.346 1.00 90.25 105 ILE A C 1
ATOM 774 O O . ILE A 1 105 ? -1.370 2.973 5.428 1.00 90.25 105 ILE A O 1
ATOM 778 N N . PHE A 1 106 ? -1.413 1.705 7.284 1.00 89.94 106 PHE A N 1
ATOM 779 C CA . PHE A 1 106 ? 0.032 1.493 7.343 1.00 89.94 106 PHE A CA 1
ATOM 780 C C . PHE A 1 106 ? 0.573 0.807 6.078 1.00 89.94 106 PHE A C 1
ATOM 782 O O . PHE A 1 106 ? 1.517 1.298 5.456 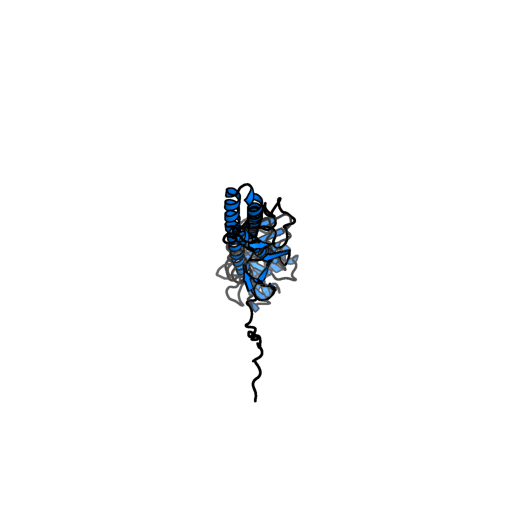1.00 89.94 106 PHE A O 1
ATOM 789 N N . LEU A 1 107 ? -0.067 -0.280 5.639 1.00 86.31 107 LEU A N 1
ATOM 790 C CA . LEU A 1 107 ? 0.298 -0.985 4.407 1.00 86.31 107 LEU A CA 1
ATOM 791 C C . LEU A 1 107 ? 0.158 -0.087 3.167 1.00 86.31 107 LEU A C 1
ATOM 793 O O . LEU A 1 107 ? 1.001 -0.113 2.263 1.00 86.31 107 LEU A O 1
ATOM 797 N N . THR A 1 108 ? -0.865 0.769 3.146 1.00 82.31 108 THR A N 1
ATOM 798 C CA . THR A 1 108 ? -1.053 1.752 2.075 1.00 82.31 108 THR A CA 1
ATOM 799 C C . THR A 1 108 ? 0.089 2.768 2.037 1.00 82.31 108 THR A C 1
ATOM 801 O O . THR A 1 108 ? 0.624 3.042 0.962 1.00 82.31 108 THR A O 1
ATOM 804 N N . ALA A 1 109 ? 0.508 3.292 3.193 1.00 83.19 109 ALA A N 1
ATOM 805 C CA . ALA A 1 109 ? 1.613 4.244 3.288 1.00 83.19 109 ALA A CA 1
ATOM 806 C C . ALA A 1 109 ? 2.938 3.643 2.785 1.00 83.19 109 ALA A C 1
ATOM 808 O O . ALA A 1 109 ? 3.622 4.265 1.966 1.00 83.19 109 ALA A O 1
ATOM 809 N N . LEU A 1 110 ? 3.258 2.408 3.199 1.00 79.75 110 LEU A N 1
ATOM 810 C CA . LEU A 1 110 ? 4.436 1.675 2.714 1.00 79.75 110 LEU A CA 1
ATOM 811 C C . LEU A 1 110 ? 4.431 1.537 1.189 1.00 79.75 110 LEU A C 1
ATOM 813 O O . LEU A 1 110 ? 5.448 1.728 0.520 1.00 79.75 110 LEU A O 1
ATOM 817 N N . THR A 1 111 ? 3.267 1.241 0.626 1.00 71.75 111 THR A N 1
ATOM 818 C CA . THR A 1 111 ? 3.132 1.005 -0.809 1.00 71.75 111 THR A CA 1
ATOM 819 C C . THR A 1 111 ? 3.214 2.284 -1.615 1.00 71.75 111 THR A C 1
ATOM 821 O O . THR A 1 111 ? 3.947 2.352 -2.603 1.00 71.75 111 THR A O 1
ATOM 824 N N . PHE A 1 112 ? 2.437 3.296 -1.235 1.00 69.62 112 PHE A N 1
ATOM 825 C CA . PHE A 1 112 ? 2.349 4.529 -2.001 1.00 69.62 112 PHE A CA 1
ATOM 826 C C . PHE A 1 112 ? 3.720 5.215 -2.081 1.00 69.62 112 PHE A C 1
ATOM 828 O O . PHE A 1 112 ? 4.132 5.651 -3.161 1.00 69.62 112 PHE A O 1
ATOM 835 N N . GLY A 1 113 ? 4.479 5.188 -0.978 1.00 65.81 113 GLY A N 1
ATOM 836 C CA . GLY A 1 113 ? 5.873 5.631 -0.948 1.00 65.81 113 GLY A CA 1
ATOM 837 C C . GLY A 1 113 ? 6.793 4.830 -1.879 1.00 65.81 113 GLY A C 1
ATOM 838 O O . GLY A 1 113 ? 7.663 5.407 -2.530 1.00 65.81 113 GLY A O 1
ATOM 839 N N . ALA A 1 114 ? 6.579 3.518 -2.018 1.00 65.94 114 ALA A N 1
ATOM 840 C CA . ALA A 1 114 ? 7.424 2.651 -2.840 1.00 65.94 114 ALA A CA 1
ATOM 841 C C . ALA A 1 114 ? 7.211 2.812 -4.357 1.00 65.94 114 ALA A C 1
ATOM 843 O O . ALA A 1 114 ? 8.165 2.652 -5.128 1.00 65.94 114 ALA A O 1
ATOM 844 N N . VAL A 1 115 ? 5.994 3.112 -4.828 1.00 64.56 115 VAL A N 1
ATOM 845 C CA . VAL A 1 115 ? 5.700 3.180 -6.278 1.00 64.56 115 VAL A CA 1
ATOM 846 C C . VAL A 1 115 ? 5.969 4.576 -6.869 1.00 64.56 115 VAL A C 1
ATOM 848 O O . VAL A 1 115 ? 6.280 4.669 -8.057 1.00 64.56 115 VAL A O 1
ATOM 851 N N . ALA A 1 116 ? 5.972 5.640 -6.052 1.00 63.50 116 ALA A N 1
ATOM 852 C CA . ALA A 1 116 ? 6.277 7.023 -6.460 1.00 63.50 116 ALA A CA 1
ATOM 853 C C . ALA A 1 116 ? 5.427 7.528 -7.649 1.00 63.50 116 ALA A C 1
ATOM 855 O O . ALA A 1 116 ? 5.926 8.180 -8.571 1.00 63.50 116 ALA A O 1
ATOM 856 N N . LEU A 1 117 ? 4.130 7.199 -7.644 1.00 65.75 117 LEU A N 1
ATOM 857 C CA . LEU A 1 117 ? 3.184 7.647 -8.666 1.00 65.75 117 LEU A CA 1
ATOM 858 C C . LEU A 1 117 ? 2.660 9.060 -8.357 1.00 65.75 117 LEU A C 1
ATOM 860 O O . LEU A 1 117 ? 2.458 9.407 -7.194 1.00 65.75 117 LEU A O 1
ATOM 864 N N . PRO A 1 118 ? 2.378 9.884 -9.379 1.00 65.38 118 PRO A N 1
ATOM 865 C CA . PRO A 1 118 ? 1.747 11.181 -9.188 1.00 65.38 118 PRO A CA 1
ATOM 866 C C . PRO A 1 118 ? 0.318 10.990 -8.676 1.00 65.38 118 PRO A C 1
ATOM 868 O O . PRO A 1 118 ? -0.440 10.196 -9.235 1.00 65.38 118 PRO A O 1
ATOM 871 N N . LEU A 1 119 ? -0.080 11.756 -7.658 1.00 67.00 119 LEU A N 1
ATOM 872 C CA . LEU A 1 119 ? -1.411 11.688 -7.029 1.00 67.00 119 LEU A CA 1
ATOM 873 C C . LEU A 1 119 ? -2.580 11.880 -8.013 1.00 67.00 119 LEU A C 1
ATOM 875 O O . LEU A 1 119 ? -3.698 11.471 -7.734 1.00 67.00 119 LEU A O 1
ATOM 879 N N . THR A 1 120 ? -2.327 12.456 -9.188 1.00 58.22 120 THR A N 1
ATOM 880 C CA . THR A 1 120 ? -3.341 12.721 -10.216 1.00 58.22 120 THR A CA 1
ATOM 881 C C . THR A 1 120 ? -3.676 11.517 -11.099 1.00 58.22 120 THR A C 1
ATOM 883 O O . THR A 1 120 ? -4.569 11.616 -11.937 1.00 58.22 120 THR A O 1
ATOM 886 N N . SER A 1 121 ? -2.958 10.395 -10.988 1.00 66.12 121 SER A N 1
ATOM 887 C CA . SER A 1 121 ? -3.229 9.223 -11.828 1.00 66.12 121 SER A CA 1
ATOM 888 C C . SER A 1 121 ? -4.413 8.402 -11.299 1.00 66.12 121 SER A C 1
ATOM 890 O O . SER A 1 121 ? -4.566 8.247 -10.090 1.00 66.12 121 SER A O 1
ATOM 892 N N . LEU A 1 122 ? -5.220 7.814 -12.193 1.00 68.88 122 LEU A N 1
ATOM 893 C CA . LEU A 1 122 ? -6.305 6.886 -11.818 1.00 68.88 122 LEU A CA 1
ATOM 894 C C . LEU A 1 122 ? -5.799 5.715 -10.957 1.00 68.88 122 LEU A C 1
ATOM 896 O O . LEU A 1 122 ? -6.487 5.258 -10.050 1.00 68.88 122 LEU A O 1
ATOM 900 N N . VAL A 1 123 ? -4.567 5.267 -11.208 1.00 68.12 123 VAL A N 1
ATOM 901 C CA . VAL A 1 123 ? -3.910 4.208 -10.431 1.00 68.12 123 VAL A CA 1
ATOM 902 C C . VAL A 1 123 ? -3.613 4.675 -9.005 1.00 68.12 123 VAL A C 1
ATOM 904 O O . VAL A 1 123 ? -3.801 3.912 -8.066 1.00 68.12 123 VAL A O 1
ATOM 907 N N . SER A 1 124 ? -3.205 5.931 -8.819 1.00 70.75 124 SER A N 1
ATOM 908 C CA . SER A 1 124 ? -2.961 6.507 -7.491 1.00 70.75 124 SER A CA 1
ATOM 909 C C . SER A 1 124 ? -4.237 6.554 -6.657 1.00 70.75 124 SER A C 1
ATOM 911 O O . SER A 1 124 ? -4.199 6.191 -5.487 1.00 70.75 124 SER A O 1
ATOM 913 N N . TRP A 1 125 ? -5.370 6.921 -7.262 1.00 72.19 125 TRP A N 1
ATOM 914 C CA . TRP A 1 125 ? -6.671 6.889 -6.588 1.00 72.19 125 TRP A CA 1
ATOM 915 C C . TRP A 1 125 ? -7.054 5.479 -6.139 1.00 72.19 125 TRP A C 1
ATOM 917 O O . TRP A 1 125 ? -7.455 5.296 -4.994 1.00 72.19 125 TRP A O 1
ATOM 927 N N . LEU A 1 126 ? -6.848 4.477 -6.998 1.00 76.75 126 LEU A N 1
ATOM 928 C CA . LEU A 1 126 ? -7.082 3.076 -6.646 1.00 76.75 126 LEU A CA 1
ATOM 929 C C . LEU A 1 126 ? -6.131 2.576 -5.545 1.00 76.75 126 LEU A C 1
ATOM 931 O O . LEU A 1 126 ? -6.522 1.767 -4.718 1.00 76.75 126 LEU A O 1
ATOM 935 N N . LEU A 1 127 ? -4.886 3.051 -5.497 1.00 77.56 127 LEU A N 1
ATOM 936 C CA . LEU A 1 127 ? -3.949 2.687 -4.428 1.00 77.56 127 LEU A CA 1
ATOM 937 C C . LEU A 1 127 ? -4.241 3.397 -3.100 1.00 77.56 127 LEU A C 1
ATOM 939 O O . LEU A 1 127 ? -3.798 2.921 -2.061 1.00 77.56 127 LEU A O 1
ATOM 943 N N . MET A 1 128 ? -4.970 4.516 -3.117 1.00 82.44 128 MET A N 1
ATOM 944 C CA . MET A 1 128 ? -5.366 5.254 -1.913 1.00 82.44 128 MET A CA 1
ATOM 945 C C . MET A 1 128 ? -6.682 4.758 -1.304 1.00 82.44 128 MET A C 1
ATOM 947 O O . MET A 1 128 ? -6.961 5.079 -0.148 1.00 82.44 128 MET A O 1
ATOM 951 N N . THR A 1 129 ? -7.475 3.942 -2.012 1.00 85.19 129 THR A N 1
ATOM 952 C CA . THR A 1 129 ? -8.727 3.398 -1.459 1.00 85.19 129 THR A CA 1
ATOM 953 C C . THR A 1 129 ? -8.562 2.652 -0.132 1.00 85.19 129 THR A C 1
ATOM 955 O O . THR A 1 129 ? -9.408 2.871 0.733 1.00 85.19 129 THR A O 1
ATOM 958 N N . PRO A 1 130 ? -7.516 1.835 0.124 1.00 89.31 130 PRO A N 1
ATOM 959 C CA . PRO A 1 130 ? -7.405 1.156 1.409 1.00 89.31 130 PRO A CA 1
ATOM 960 C C . PRO A 1 130 ? -7.130 2.124 2.570 1.00 89.31 130 PRO A C 1
ATOM 962 O O . PRO A 1 130 ? -7.621 1.887 3.669 1.00 89.31 130 PRO A O 1
ATOM 965 N N . ALA A 1 131 ? -6.450 3.254 2.337 1.00 90.31 131 ALA A N 1
ATOM 966 C CA . ALA A 1 131 ? -6.305 4.294 3.358 1.00 90.31 131 ALA A CA 1
ATOM 967 C C . ALA A 1 131 ? -7.649 4.962 3.685 1.00 90.31 131 ALA A C 1
ATOM 969 O O . ALA A 1 131 ? -7.964 5.146 4.857 1.00 90.31 131 ALA A O 1
ATOM 970 N N . VAL A 1 132 ? -8.469 5.273 2.673 1.00 92.31 132 VAL A N 1
ATOM 971 C CA . VAL A 1 132 ? -9.815 5.841 2.883 1.00 92.31 132 VAL A CA 1
ATOM 972 C C . VAL A 1 132 ? -10.705 4.866 3.656 1.00 92.31 132 VAL A C 1
ATOM 974 O O . VAL A 1 132 ? -11.357 5.260 4.622 1.00 92.31 132 VAL A O 1
ATOM 977 N N . LEU A 1 133 ? -10.689 3.584 3.277 1.00 93.69 133 LEU A N 1
ATOM 978 C CA . LEU A 1 133 ? -11.423 2.531 3.980 1.00 93.69 133 LEU A CA 1
ATOM 979 C C . LEU A 1 133 ? -10.940 2.375 5.424 1.00 93.69 133 LEU A C 1
ATOM 981 O O . LEU A 1 133 ? -11.764 2.286 6.328 1.00 93.69 133 LEU A O 1
ATOM 985 N N . GLY A 1 134 ? -9.626 2.399 5.656 1.00 94.38 134 GLY A N 1
ATOM 986 C CA . GLY A 1 134 ? -9.059 2.292 6.998 1.00 94.38 134 GLY A CA 1
ATOM 987 C C . GLY A 1 134 ? -9.426 3.480 7.888 1.00 94.38 134 GLY A C 1
ATOM 988 O O . GLY A 1 134 ? -9.773 3.288 9.050 1.00 94.38 134 GLY A O 1
ATOM 989 N N . VAL A 1 135 ? -9.439 4.705 7.347 1.00 95.00 135 VAL A N 1
ATOM 990 C CA . VAL A 1 135 ? -9.937 5.885 8.078 1.00 95.00 135 VAL A CA 1
ATOM 991 C C . VAL A 1 135 ? -11.418 5.713 8.418 1.00 95.00 135 VAL A C 1
ATOM 993 O O . VAL A 1 135 ? -11.802 5.926 9.566 1.00 95.00 135 VAL A O 1
ATOM 996 N N . GLY A 1 136 ? -12.236 5.267 7.461 1.00 94.38 136 GLY A N 1
ATOM 997 C CA . GLY A 1 136 ? -13.652 4.973 7.694 1.00 94.38 136 GLY A CA 1
ATOM 998 C C . GLY A 1 136 ? -13.871 3.911 8.777 1.00 94.38 136 GLY A C 1
ATOM 999 O O . GLY A 1 136 ? -14.713 4.101 9.655 1.00 94.38 136 GLY A O 1
ATOM 1000 N N . ALA A 1 137 ? -13.077 2.837 8.766 1.00 95.50 137 ALA A N 1
ATOM 1001 C CA . ALA A 1 137 ? -13.107 1.792 9.788 1.00 95.50 137 ALA A CA 1
ATOM 1002 C C . ALA A 1 137 ? -12.824 2.365 11.182 1.00 95.50 137 ALA A C 1
ATOM 1004 O O . ALA A 1 137 ? -13.578 2.138 12.123 1.00 95.50 137 ALA A O 1
ATOM 1005 N N . ASN A 1 138 ? -11.787 3.196 11.304 1.00 93.50 138 ASN A N 1
ATOM 1006 C CA . ASN A 1 138 ? -11.413 3.771 12.591 1.00 93.50 138 ASN A CA 1
ATOM 1007 C C . ASN A 1 138 ? -12.463 4.758 13.121 1.00 93.50 138 ASN A C 1
ATOM 1009 O O . ASN A 1 138 ? -12.819 4.710 14.296 1.00 93.50 138 ASN A O 1
ATOM 1013 N N . VAL A 1 139 ? -13.004 5.623 12.255 1.00 94.12 139 VAL A N 1
ATOM 1014 C CA . VAL A 1 139 ? -14.067 6.566 12.638 1.00 94.12 139 VAL A CA 1
ATOM 1015 C C . VAL A 1 139 ? -15.315 5.813 13.097 1.00 94.12 139 VAL A C 1
ATOM 1017 O O . VAL A 1 139 ? -15.848 6.104 14.164 1.00 94.12 139 VAL A O 1
ATOM 1020 N N . THR A 1 140 ? -15.767 4.820 12.328 1.00 92.75 140 THR A N 1
ATOM 1021 C CA . THR A 1 140 ? -16.955 4.025 12.683 1.00 92.75 140 THR A CA 1
ATOM 1022 C C . THR A 1 140 ? -16.739 3.193 13.947 1.00 92.75 140 THR A C 1
ATOM 1024 O O . THR A 1 140 ? -17.631 3.139 14.789 1.00 92.75 140 THR A O 1
ATOM 1027 N N . GLY A 1 141 ? -15.544 2.627 14.143 1.00 90.81 141 GLY A N 1
ATOM 1028 C CA . GLY A 1 141 ? -15.180 1.905 15.363 1.00 90.81 141 GLY A CA 1
ATOM 1029 C C . GLY A 1 141 ? -15.239 2.791 16.608 1.00 90.81 141 GLY A C 1
ATOM 1030 O O . GLY A 1 141 ? -15.871 2.413 17.590 1.00 90.81 141 GLY A O 1
ATOM 1031 N N . ILE A 1 142 ? -14.672 3.999 16.546 1.00 88.25 142 ILE A N 1
ATOM 1032 C CA . ILE A 1 142 ? -14.737 4.972 17.650 1.00 88.25 142 ILE A CA 1
ATOM 1033 C C . ILE A 1 142 ? -16.181 5.427 17.900 1.00 88.25 142 ILE A C 1
ATOM 1035 O O . ILE A 1 142 ? -16.627 5.489 19.042 1.00 88.25 142 ILE A O 1
ATOM 1039 N N . LEU A 1 143 ? -16.946 5.725 16.846 1.00 89.06 143 LEU A N 1
ATOM 1040 C CA . LEU A 1 143 ? -18.347 6.126 17.003 1.00 89.06 143 LEU A CA 1
ATOM 1041 C C . LEU A 1 143 ? -19.196 5.015 17.629 1.00 89.06 143 LEU A C 1
ATOM 1043 O O . LEU A 1 143 ? -20.107 5.317 18.398 1.00 89.06 143 LEU A O 1
ATOM 1047 N N . SER A 1 144 ? -18.889 3.744 17.345 1.00 88.88 144 SER A N 1
ATOM 1048 C CA . SER A 1 144 ? -19.611 2.616 17.936 1.00 88.88 144 SER A CA 1
ATOM 1049 C C . SER A 1 144 ? -19.488 2.574 19.462 1.00 88.88 144 SER A C 1
ATOM 1051 O O . SER A 1 144 ? -20.501 2.354 20.121 1.00 88.88 144 SER A O 1
ATOM 1053 N N . SER A 1 145 ? -18.312 2.868 20.031 1.00 82.25 145 SER A N 1
ATOM 1054 C CA . SER A 1 145 ? -18.127 2.893 21.490 1.00 82.25 145 SER A CA 1
ATOM 1055 C C . SER A 1 145 ? -18.768 4.122 22.137 1.00 82.25 145 SER A C 1
ATOM 1057 O O . SER A 1 145 ? -19.242 4.057 23.261 1.00 82.25 145 SER A O 1
ATOM 1059 N N . VAL A 1 146 ? -18.824 5.256 21.431 1.00 83.62 146 VAL A N 1
ATOM 1060 C CA . VAL A 1 146 ? -19.447 6.488 21.955 1.00 83.62 146 VAL A CA 1
ATOM 1061 C C . VAL A 1 146 ? -20.975 6.396 21.968 1.00 83.62 146 VAL A C 1
ATOM 1063 O O . VAL A 1 146 ? -21.626 6.899 22.881 1.00 83.62 146 VAL A O 1
ATOM 1066 N N . LEU A 1 147 ? -21.570 5.777 20.947 1.00 86.19 147 LEU A N 1
ATOM 1067 C CA . LEU A 1 147 ? -23.027 5.677 20.807 1.00 86.19 147 LEU A CA 1
ATOM 1068 C C . LEU A 1 147 ? -23.639 4.504 21.575 1.00 86.19 147 LEU A C 1
ATOM 1070 O O . LEU A 1 147 ? -24.857 4.350 21.563 1.00 86.19 147 LEU A O 1
ATOM 1074 N N . GLU A 1 148 ? -22.827 3.687 22.235 1.00 80.19 148 GLU A N 1
ATOM 1075 C CA . GLU A 1 148 ? -23.243 2.423 22.841 1.00 80.19 148 GLU A CA 1
ATOM 1076 C C . GLU A 1 148 ? -24.376 2.587 23.863 1.00 80.19 148 GLU A C 1
ATOM 1078 O O . GLU A 1 148 ? -25.372 1.863 23.800 1.00 80.19 148 GLU A O 1
ATOM 1083 N N . GLU A 1 149 ? -24.283 3.592 24.738 1.00 77.06 149 GLU A N 1
ATOM 1084 C CA . GLU A 1 149 ? -25.298 3.836 25.768 1.00 77.06 149 GLU A CA 1
ATOM 1085 C C . GLU A 1 149 ? -26.560 4.536 25.242 1.00 77.06 149 GLU A C 1
ATOM 1087 O O . GLU A 1 149 ? -27.636 4.384 25.820 1.00 77.06 149 GLU A O 1
ATOM 1092 N N . THR A 1 150 ? -26.447 5.316 24.160 1.00 83.31 150 THR A N 1
ATOM 1093 C CA . THR A 1 150 ? -27.558 6.143 23.652 1.00 83.31 150 THR A CA 1
ATOM 1094 C C . THR A 1 150 ? -28.336 5.465 22.526 1.00 83.31 150 THR A C 1
ATOM 1096 O O . THR A 1 150 ? -29.560 5.558 22.486 1.00 83.31 150 THR A O 1
ATOM 1099 N N . HIS A 1 151 ? -27.641 4.776 21.617 1.00 87.56 151 HIS A N 1
ATOM 1100 C CA . HIS A 1 151 ? -28.194 4.175 20.403 1.00 87.56 151 HIS A CA 1
ATOM 1101 C C . HIS A 1 151 ? -27.560 2.792 20.143 1.00 87.56 151 HIS A C 1
ATOM 1103 O O . HIS A 1 151 ? -26.734 2.639 19.235 1.00 87.56 151 HIS A O 1
ATOM 1109 N N . PRO A 1 152 ? -27.951 1.751 20.901 1.00 86.44 152 PRO A N 1
ATOM 1110 C CA . PRO A 1 152 ? -27.291 0.443 20.866 1.00 86.44 152 PRO A CA 1
ATOM 1111 C C . PRO A 1 152 ? -27.391 -0.268 19.506 1.00 86.44 152 PRO A C 1
ATOM 1113 O O . PRO A 1 152 ? -26.456 -0.955 19.094 1.00 86.44 152 PRO A O 1
ATOM 1116 N N . GLU A 1 153 ? -28.488 -0.087 18.765 1.00 91.56 153 GLU A N 1
ATOM 1117 C CA . GLU A 1 153 ? -28.622 -0.641 17.408 1.00 91.56 153 GLU A CA 1
ATOM 1118 C C . GLU A 1 153 ? -27.650 0.017 16.420 1.00 91.56 153 GLU A C 1
ATOM 1120 O O . GLU A 1 153 ? -26.981 -0.675 15.649 1.00 91.56 153 GLU A O 1
ATOM 1125 N N . ALA A 1 154 ? -27.508 1.346 16.488 1.00 91.44 154 ALA A N 1
ATOM 1126 C CA . ALA A 1 154 ? -26.561 2.089 15.662 1.00 91.44 154 ALA A CA 1
ATOM 1127 C C . ALA A 1 154 ? -25.110 1.732 16.015 1.00 91.44 154 ALA A C 1
ATOM 1129 O O . ALA A 1 154 ? -24.300 1.520 15.115 1.00 91.44 154 ALA A O 1
ATOM 1130 N N . SER A 1 155 ? -24.793 1.596 17.308 1.00 89.88 155 SER A N 1
ATOM 1131 C CA . SER A 1 155 ? -23.480 1.144 17.784 1.00 89.88 155 SER A CA 1
ATOM 1132 C C . SER A 1 155 ? -23.101 -0.219 17.190 1.00 89.88 155 SER A C 1
ATOM 1134 O O . SER A 1 155 ? -22.033 -0.356 16.589 1.00 89.88 155 SER A O 1
ATOM 1136 N N . ARG A 1 156 ? -24.007 -1.207 17.233 1.00 90.62 156 ARG A N 1
ATOM 1137 C CA . ARG A 1 156 ? -23.775 -2.530 16.623 1.00 90.62 156 ARG A CA 1
ATOM 1138 C C . ARG A 1 156 ? -23.555 -2.452 15.113 1.00 90.62 156 ARG A C 1
ATOM 1140 O O . ARG A 1 156 ? -22.637 -3.091 14.600 1.00 90.62 156 ARG A O 1
ATOM 1147 N N . ALA A 1 157 ? -24.369 -1.673 14.401 1.00 93.25 157 ALA A N 1
ATOM 1148 C CA . ALA A 1 157 ? -24.212 -1.491 12.958 1.00 93.25 157 ALA A CA 1
ATOM 1149 C C . ALA A 1 157 ? -22.855 -0.851 12.608 1.00 93.25 157 ALA A C 1
ATOM 1151 O O . ALA A 1 157 ? -22.174 -1.304 11.687 1.00 93.25 157 ALA A O 1
ATOM 1152 N N . LEU A 1 158 ? -22.427 0.153 13.379 1.00 94.00 158 LEU A N 1
ATOM 1153 C CA . LEU A 1 158 ? -21.124 0.802 13.226 1.00 94.00 158 LEU A CA 1
ATOM 1154 C C . LEU A 1 158 ? -19.957 -0.137 13.558 1.00 94.00 158 LEU A C 1
ATOM 1156 O O . LEU A 1 158 ? -18.940 -0.090 12.870 1.00 94.00 158 LEU A O 1
ATOM 1160 N N . GLY A 1 159 ? -20.104 -1.019 14.550 1.00 92.19 159 GLY A N 1
ATOM 1161 C CA . GLY A 1 159 ? -19.108 -2.045 14.874 1.00 92.19 159 GLY A CA 1
ATOM 1162 C C . GLY A 1 159 ? -18.869 -3.017 13.713 1.00 92.19 159 GLY A C 1
ATOM 1163 O O . GLY A 1 159 ? -17.723 -3.252 13.324 1.00 92.19 159 GLY A O 1
ATOM 1164 N N . TRP A 1 160 ? -19.941 -3.512 13.086 1.00 93.00 160 TRP A N 1
ATOM 1165 C CA . TRP A 1 160 ? -19.842 -4.349 11.884 1.00 93.00 160 TRP A CA 1
ATOM 1166 C C . TRP A 1 160 ? -19.293 -3.592 10.674 1.00 93.00 160 TRP A C 1
ATOM 1168 O O . TRP A 1 160 ? -18.490 -4.144 9.918 1.00 93.00 160 TRP A O 1
ATOM 1178 N N . ALA A 1 161 ? -19.689 -2.329 10.497 1.00 94.44 161 ALA A N 1
ATOM 1179 C CA . ALA A 1 161 ? -19.140 -1.477 9.449 1.00 94.44 161 ALA A CA 1
ATOM 1180 C C . ALA A 1 161 ? -17.626 -1.284 9.630 1.00 94.44 161 ALA A C 1
ATOM 1182 O O . ALA A 1 161 ? -16.876 -1.460 8.671 1.00 94.44 161 ALA A O 1
ATOM 1183 N N . SER A 1 162 ? -17.172 -1.012 10.858 1.00 95.44 162 SER A N 1
ATOM 1184 C CA . SER A 1 162 ? -15.752 -0.901 11.205 1.00 95.44 162 SER A CA 1
ATOM 1185 C C . SER A 1 162 ? -14.983 -2.168 10.843 1.00 95.44 162 SER A C 1
ATOM 1187 O O . SER A 1 162 ? -13.973 -2.102 10.140 1.00 95.44 162 SER A O 1
ATOM 1189 N N . LEU A 1 163 ? -15.498 -3.337 11.234 1.00 94.19 163 LEU A N 1
ATOM 1190 C CA . LEU A 1 163 ? -14.882 -4.623 10.915 1.00 94.19 163 LEU A CA 1
ATOM 1191 C C . LEU A 1 163 ? -14.770 -4.854 9.401 1.00 94.19 163 LEU A C 1
ATOM 1193 O O . LEU A 1 163 ? -13.692 -5.180 8.901 1.00 94.19 163 LEU A O 1
ATOM 1197 N N . GLY A 1 164 ? -15.869 -4.659 8.665 1.00 94.06 164 GLY A N 1
ATOM 1198 C CA . GLY A 1 164 ? -15.904 -4.858 7.216 1.00 94.06 164 GLY A CA 1
ATOM 1199 C C . GLY A 1 164 ? -14.959 -3.915 6.470 1.00 94.06 164 GLY A C 1
ATOM 1200 O O . GLY A 1 164 ? -14.192 -4.352 5.609 1.00 94.06 164 GLY A O 1
ATOM 1201 N N . LEU A 1 165 ? -14.964 -2.631 6.838 1.00 95.81 165 LEU A N 1
ATOM 1202 C CA . LEU A 1 165 ? -14.068 -1.624 6.270 1.00 95.81 165 LEU A CA 1
ATOM 1203 C C . LEU A 1 165 ? -12.601 -1.913 6.608 1.00 95.81 165 LEU A C 1
ATOM 1205 O O . LEU A 1 165 ? -11.749 -1.790 5.730 1.00 95.81 165 LEU A O 1
ATOM 1209 N N . GLY A 1 166 ? -12.302 -2.339 7.838 1.00 94.88 166 GLY A N 1
ATOM 1210 C CA . GLY A 1 166 ? -10.949 -2.685 8.274 1.00 94.88 166 GLY A CA 1
ATOM 1211 C C . GLY A 1 166 ? -10.381 -3.872 7.496 1.00 94.88 166 GLY A C 1
ATOM 1212 O O . GLY A 1 166 ? -9.276 -3.796 6.949 1.00 94.88 166 GLY A O 1
ATOM 1213 N N . ILE A 1 167 ? -11.149 -4.959 7.370 1.00 93.12 167 ILE A N 1
ATOM 1214 C CA . ILE A 1 167 ? -10.744 -6.129 6.573 1.00 93.12 167 ILE A CA 1
ATOM 1215 C C . ILE A 1 167 ? -10.517 -5.719 5.115 1.00 93.12 167 ILE A C 1
ATOM 1217 O O . ILE A 1 167 ? -9.476 -6.038 4.542 1.00 93.12 167 ILE A O 1
ATOM 1221 N N . ALA A 1 168 ? -11.433 -4.954 4.517 1.00 91.88 168 ALA A N 1
ATOM 1222 C CA . ALA A 1 168 ? -11.257 -4.470 3.151 1.00 91.88 168 ALA A CA 1
ATOM 1223 C C . ALA A 1 168 ? -9.985 -3.611 3.011 1.00 91.88 168 ALA A C 1
ATOM 1225 O O . ALA A 1 168 ? -9.199 -3.820 2.085 1.00 91.88 168 ALA A O 1
ATOM 1226 N N . ALA A 1 169 ? -9.734 -2.696 3.951 1.00 93.19 169 ALA A N 1
ATOM 1227 C CA . ALA A 1 169 ? -8.545 -1.849 3.967 1.00 93.19 169 ALA A CA 1
ATOM 1228 C C . ALA A 1 169 ? -7.247 -2.668 3.986 1.00 93.19 169 ALA A C 1
ATOM 1230 O O . ALA A 1 169 ? -6.311 -2.350 3.254 1.00 93.19 169 ALA A O 1
ATOM 1231 N N . THR A 1 170 ? -7.180 -3.749 4.763 1.00 90.31 170 THR A N 1
ATOM 1232 C CA . THR A 1 170 ? -5.989 -4.615 4.780 1.00 90.31 170 THR A CA 1
ATOM 1233 C C . THR A 1 170 ? -5.848 -5.476 3.540 1.00 90.31 170 THR A C 1
ATOM 1235 O O . THR A 1 170 ? -4.755 -5.550 2.986 1.00 90.31 170 THR A O 1
ATOM 1238 N N . VAL A 1 171 ? -6.936 -6.074 3.051 1.00 88.44 171 VAL A N 1
ATOM 1239 C CA . VAL A 1 171 ? -6.921 -6.897 1.835 1.00 88.44 171 VAL A CA 1
ATOM 1240 C C . VAL A 1 171 ? -6.469 -6.069 0.632 1.00 88.44 171 VAL A C 1
ATOM 1242 O O . VAL A 1 171 ? -5.511 -6.438 -0.050 1.00 88.44 171 VAL A O 1
ATOM 1245 N N . PHE A 1 172 ? -7.089 -4.911 0.394 1.00 85.00 172 PHE A N 1
ATOM 1246 C CA . PHE A 1 172 ? -6.680 -4.024 -0.697 1.00 85.00 172 PHE A CA 1
ATOM 1247 C C . PHE A 1 172 ? -5.299 -3.412 -0.451 1.00 85.00 172 PHE A C 1
ATOM 1249 O O . PHE A 1 172 ? -4.506 -3.301 -1.389 1.00 85.00 172 PHE A O 1
ATOM 1256 N N . GLY A 1 173 ? -5.001 -3.072 0.804 1.00 83.50 173 GLY A N 1
ATOM 1257 C CA . GLY A 1 173 ? -3.711 -2.559 1.245 1.00 83.50 173 GLY A CA 1
ATOM 1258 C C . GLY A 1 173 ? -2.576 -3.575 1.158 1.00 83.50 173 GLY A C 1
ATOM 1259 O O . GLY A 1 173 ? -1.436 -3.155 1.215 1.00 83.50 173 GLY A O 1
ATOM 1260 N N . ALA A 1 174 ? -2.839 -4.874 0.990 1.00 81.12 174 ALA A N 1
ATOM 1261 C CA . ALA A 1 174 ? -1.822 -5.905 0.761 1.00 81.12 174 ALA A CA 1
ATOM 1262 C C . ALA A 1 174 ? -1.754 -6.342 -0.716 1.00 81.12 174 ALA A C 1
ATOM 1264 O O . ALA A 1 174 ? -0.668 -6.487 -1.283 1.00 81.12 174 ALA A O 1
ATOM 1265 N N . LEU A 1 175 ? -2.910 -6.510 -1.370 1.00 74.12 175 LEU A N 1
ATOM 1266 C CA . LEU A 1 175 ? -3.009 -7.050 -2.730 1.00 74.12 175 LEU A CA 1
ATOM 1267 C C . LEU A 1 175 ? -2.553 -6.071 -3.815 1.00 74.12 175 LEU A C 1
ATOM 1269 O O . LEU A 1 175 ? -1.662 -6.401 -4.598 1.00 74.12 175 LEU A O 1
ATOM 1273 N N . LEU A 1 176 ? -3.138 -4.871 -3.877 1.00 67.62 176 LEU A N 1
ATOM 1274 C CA . LEU A 1 176 ? -2.810 -3.886 -4.919 1.00 67.62 176 LEU A CA 1
ATOM 1275 C C . LEU A 1 176 ? -1.314 -3.505 -4.939 1.00 67.62 176 LEU A C 1
ATOM 1277 O O . LEU A 1 176 ? -0.728 -3.430 -6.025 1.00 67.62 176 LEU A O 1
ATOM 1281 N N . PRO A 1 177 ? -0.655 -3.334 -3.778 1.00 63.44 177 PRO A N 1
ATOM 1282 C CA . PRO A 1 177 ? 0.786 -3.133 -3.708 1.00 63.44 177 PRO A CA 1
ATOM 1283 C C . PRO A 1 177 ? 1.606 -4.266 -4.277 1.00 63.44 177 PRO A C 1
ATOM 1285 O O . PRO A 1 177 ? 2.563 -4.006 -4.998 1.00 63.44 177 PRO A O 1
ATOM 1288 N N . SER A 1 178 ? 1.251 -5.511 -3.946 1.00 65.50 178 SER A N 1
ATOM 1289 C CA . SER A 1 178 ? 2.054 -6.676 -4.301 1.00 65.50 178 SER A CA 1
ATOM 1290 C C . SER A 1 178 ? 2.207 -6.787 -5.814 1.00 65.50 178 SER A C 1
ATOM 1292 O O . SER A 1 178 ? 3.310 -7.020 -6.289 1.00 65.50 178 SER A O 1
ATOM 1294 N N . ALA A 1 179 ? 1.162 -6.473 -6.584 1.00 63.81 179 ALA A N 1
ATOM 1295 C CA . ALA A 1 179 ? 1.217 -6.451 -8.041 1.00 63.81 179 ALA A CA 1
ATOM 1296 C C . ALA A 1 179 ? 2.094 -5.307 -8.590 1.00 63.81 179 ALA A C 1
ATOM 1298 O O . ALA A 1 179 ? 2.904 -5.528 -9.492 1.00 63.81 179 ALA A O 1
ATOM 1299 N N . GLY A 1 180 ? 1.968 -4.091 -8.045 1.00 62.97 180 GLY A N 1
ATOM 1300 C CA . GLY A 1 180 ? 2.743 -2.921 -8.480 1.00 62.97 180 GLY A CA 1
ATOM 1301 C C . GLY A 1 180 ? 4.226 -2.995 -8.099 1.00 62.97 180 GLY A C 1
ATOM 1302 O O . GLY A 1 180 ? 5.095 -2.738 -8.935 1.00 62.97 180 GLY A O 1
ATOM 1303 N N . LEU A 1 181 ? 4.525 -3.400 -6.860 1.00 63.75 181 LEU A N 1
ATOM 1304 C CA . LEU A 1 181 ? 5.882 -3.694 -6.397 1.00 63.75 181 LEU A CA 1
ATOM 1305 C C . LEU A 1 181 ? 6.473 -4.877 -7.150 1.00 63.75 181 LEU A C 1
ATOM 1307 O O . LEU A 1 181 ? 7.618 -4.777 -7.566 1.00 63.75 181 LEU A O 1
ATOM 1311 N N . TYR A 1 182 ? 5.722 -5.955 -7.382 1.00 63.12 182 TYR A N 1
ATOM 1312 C CA . TYR A 1 182 ? 6.200 -7.082 -8.183 1.00 63.12 182 TYR A CA 1
ATOM 1313 C C . TYR A 1 182 ? 6.530 -6.644 -9.611 1.00 63.12 182 TYR A C 1
ATOM 1315 O O . TYR A 1 182 ? 7.598 -6.971 -10.123 1.00 63.12 182 TYR A O 1
ATOM 1323 N N . ALA A 1 183 ? 5.673 -5.844 -10.251 1.00 63.03 183 ALA A N 1
ATOM 1324 C CA . ALA A 1 183 ? 5.944 -5.305 -11.582 1.00 63.03 183 ALA A CA 1
ATOM 1325 C C . ALA A 1 183 ? 7.187 -4.393 -11.596 1.00 63.03 183 ALA A C 1
ATOM 1327 O O . ALA A 1 183 ? 8.000 -4.476 -12.516 1.00 63.03 183 ALA A O 1
ATOM 1328 N N . LYS A 1 184 ? 7.377 -3.561 -10.561 1.00 62.94 184 LYS A N 1
ATOM 1329 C CA . LYS A 1 184 ? 8.566 -2.706 -10.407 1.00 62.94 184 LYS A CA 1
ATOM 1330 C C . LYS A 1 184 ? 9.837 -3.518 -10.136 1.00 62.94 184 LYS A C 1
ATOM 1332 O O . LYS A 1 184 ? 10.835 -3.305 -10.815 1.00 62.94 184 LYS A O 1
ATOM 1337 N N . ALA A 1 185 ? 9.796 -4.450 -9.188 1.00 64.06 185 ALA A N 1
ATOM 1338 C CA . ALA A 1 185 ? 10.919 -5.294 -8.781 1.00 64.06 185 ALA A CA 1
ATOM 1339 C C . ALA A 1 185 ? 11.332 -6.290 -9.873 1.00 64.06 185 ALA A C 1
ATOM 1341 O O . ALA A 1 185 ? 12.508 -6.588 -10.014 1.00 64.06 185 ALA A O 1
ATOM 1342 N N . SER A 1 186 ? 10.387 -6.762 -10.691 1.00 63.75 186 SER A N 1
ATOM 1343 C CA . SER A 1 186 ? 10.678 -7.614 -11.854 1.00 63.75 186 SER A CA 1
ATOM 1344 C C . SER A 1 186 ? 11.168 -6.839 -13.085 1.00 63.75 186 SER A C 1
ATOM 1346 O O . SER A 1 186 ? 11.375 -7.448 -14.137 1.00 63.75 186 SER A O 1
ATOM 1348 N N . GLY A 1 187 ? 11.311 -5.509 -12.989 1.00 60.00 187 GLY A N 1
ATOM 1349 C CA . GLY A 1 187 ? 11.743 -4.640 -14.088 1.00 60.00 187 GLY A CA 1
ATOM 1350 C C . GLY A 1 187 ? 10.699 -4.442 -15.196 1.00 60.00 187 GLY A C 1
ATOM 1351 O O . GLY A 1 187 ? 10.955 -3.727 -16.162 1.00 60.00 187 GLY A O 1
ATOM 1352 N N . ARG A 1 188 ? 9.502 -5.023 -15.043 1.00 60.16 188 ARG A N 1
ATOM 1353 C CA . ARG A 1 188 ? 8.397 -4.997 -16.021 1.00 60.16 188 ARG A CA 1
ATOM 1354 C C . ARG A 1 188 ? 7.631 -3.677 -16.056 1.00 60.16 188 ARG A C 1
ATOM 1356 O O . ARG A 1 188 ? 6.717 -3.502 -16.857 1.00 60.16 188 ARG A O 1
ATOM 1363 N N . LEU A 1 189 ? 7.986 -2.757 -15.165 1.00 62.69 189 LEU A N 1
ATOM 1364 C CA . LEU A 1 189 ? 7.353 -1.462 -15.011 1.00 62.69 189 LEU A CA 1
ATOM 1365 C C . LEU A 1 189 ? 8.384 -0.334 -15.146 1.00 62.69 189 LEU A C 1
ATOM 1367 O O . LEU A 1 189 ? 9.145 -0.029 -14.222 1.00 62.69 189 LEU A O 1
ATOM 1371 N N . LEU A 1 190 ? 8.364 0.346 -16.294 1.00 67.19 190 LEU A N 1
ATOM 1372 C CA . LEU A 1 190 ? 9.133 1.569 -16.511 1.00 67.19 190 LEU A CA 1
ATOM 1373 C C . LEU A 1 190 ? 8.261 2.789 -16.186 1.00 67.19 190 LEU A C 1
ATOM 1375 O O . LEU A 1 190 ? 7.433 3.195 -16.988 1.00 67.19 190 LEU A O 1
ATOM 1379 N N . VAL A 1 191 ? 8.465 3.370 -15.004 1.00 66.88 191 VAL A N 1
ATOM 1380 C CA . VAL A 1 191 ? 7.876 4.650 -14.566 1.00 66.88 191 VAL A CA 1
ATOM 1381 C C . VAL A 1 191 ? 8.957 5.715 -14.470 1.00 66.88 191 VAL A C 1
ATOM 1383 O O . VAL A 1 191 ? 9.907 5.547 -13.706 1.00 66.88 191 VAL A O 1
ATOM 1386 N N . GLY A 1 192 ? 8.829 6.815 -15.203 1.00 66.31 192 GLY A N 1
ATOM 1387 C CA . GLY A 1 192 ? 9.756 7.945 -15.119 1.00 66.31 192 GLY A CA 1
ATOM 1388 C C . GLY A 1 192 ? 9.064 9.276 -15.369 1.00 66.31 192 GLY A C 1
ATOM 1389 O O . GLY A 1 192 ? 8.034 9.311 -16.033 1.00 66.31 192 GLY A O 1
ATOM 1390 N N . SER A 1 193 ? 9.638 10.354 -14.831 1.00 63.88 193 SER A N 1
ATOM 1391 C CA . SER A 1 193 ? 9.171 11.728 -15.037 1.00 63.88 193 SER A CA 1
ATOM 1392 C C . SER A 1 193 ? 10.003 12.425 -16.118 1.00 63.88 193 SER A C 1
ATOM 1394 O O . SER A 1 193 ? 11.233 12.386 -16.069 1.00 63.88 193 SER A O 1
ATOM 1396 N N . ALA A 1 194 ? 9.335 13.079 -17.066 1.00 65.81 194 ALA A N 1
ATOM 1397 C CA . ALA A 1 194 ? 9.914 13.946 -18.084 1.00 65.81 194 ALA A CA 1
ATOM 1398 C C . ALA A 1 194 ? 9.588 15.414 -17.769 1.00 65.81 194 ALA A C 1
ATOM 1400 O O . ALA A 1 194 ? 8.434 15.765 -17.521 1.00 65.81 194 ALA A O 1
ATOM 1401 N N . ARG A 1 195 ? 10.614 16.277 -17.729 1.00 58.75 195 ARG A N 1
ATOM 1402 C CA . ARG A 1 195 ? 10.494 17.680 -17.268 1.00 58.75 195 ARG A CA 1
ATOM 1403 C C . ARG A 1 195 ? 10.167 18.678 -18.391 1.00 58.75 195 ARG A C 1
ATOM 1405 O O . ARG A 1 195 ? 9.746 19.790 -18.089 1.00 58.75 195 ARG A O 1
ATOM 1412 N N . LYS A 1 196 ? 10.356 18.307 -19.667 1.00 61.22 196 LYS A N 1
ATOM 1413 C CA . LYS A 1 196 ? 9.982 19.100 -20.856 1.00 61.22 196 LYS A CA 1
ATOM 1414 C C . LYS A 1 196 ? 9.568 18.179 -22.019 1.00 61.22 196 LYS A C 1
ATOM 1416 O O . LYS A 1 196 ? 10.200 17.147 -22.211 1.00 61.22 196 LYS A O 1
ATOM 1421 N N . PRO A 1 197 ? 8.518 18.509 -22.785 1.00 57.16 197 PRO A N 1
ATOM 1422 C CA . PRO A 1 197 ? 8.072 17.688 -23.904 1.00 57.16 197 PRO A CA 1
ATOM 1423 C C . PRO A 1 197 ? 8.920 17.938 -25.168 1.00 57.16 197 PRO A C 1
ATOM 1425 O O . PRO A 1 197 ? 8.591 18.822 -25.945 1.00 57.16 197 PRO A O 1
ATOM 1428 N N . ASP A 1 198 ? 9.970 17.146 -25.406 1.00 63.38 198 ASP A N 1
ATOM 1429 C CA . ASP A 1 198 ? 10.707 17.118 -26.686 1.00 63.38 198 ASP A CA 1
ATOM 1430 C C . ASP A 1 198 ? 10.126 16.054 -27.644 1.00 63.38 198 ASP A C 1
ATOM 1432 O O . ASP A 1 198 ? 10.847 15.257 -28.244 1.00 63.38 198 ASP A O 1
ATOM 1436 N N . PHE A 1 199 ? 8.794 15.980 -27.744 1.00 63.12 199 PHE A N 1
ATOM 1437 C CA . PHE A 1 199 ? 8.119 14.963 -28.553 1.00 63.12 199 PHE A CA 1
ATOM 1438 C C . PHE A 1 199 ? 8.259 15.268 -30.050 1.00 63.12 199 PHE A C 1
ATOM 1440 O O . PHE A 1 199 ? 7.872 16.339 -30.504 1.00 63.12 199 PHE A O 1
ATOM 1447 N N . LEU A 1 200 ? 8.749 14.298 -30.822 1.00 60.78 200 LEU A N 1
ATOM 1448 C CA . LEU A 1 200 ? 8.836 14.363 -32.283 1.00 60.78 200 LEU A CA 1
ATOM 1449 C C . LEU A 1 200 ? 7.900 13.322 -32.911 1.00 60.78 200 LEU A C 1
ATOM 1451 O O . LEU A 1 200 ? 8.342 12.395 -33.574 1.00 60.78 200 LEU A O 1
ATOM 1455 N N . SER A 1 201 ? 6.591 13.425 -32.672 1.00 56.81 201 SER A N 1
ATOM 1456 C CA . SER A 1 201 ? 5.647 12.508 -33.329 1.00 56.81 201 SER A CA 1
ATOM 1457 C C . SER A 1 201 ? 5.692 12.707 -34.849 1.00 56.81 201 SER A C 1
ATOM 1459 O O . SER A 1 201 ? 5.702 13.846 -35.311 1.00 56.81 201 SER A O 1
ATOM 1461 N N . LEU A 1 202 ? 5.749 11.618 -35.620 1.00 58.38 202 LEU A N 1
ATOM 1462 C CA . LEU A 1 202 ? 5.707 11.697 -37.080 1.00 58.38 202 LEU A CA 1
ATOM 1463 C C . LEU A 1 202 ? 4.250 11.790 -37.527 1.00 58.38 202 LEU A C 1
ATOM 1465 O O . LEU A 1 202 ? 3.417 11.010 -37.066 1.00 58.38 202 LEU A O 1
ATOM 1469 N N . GLU A 1 203 ? 3.959 12.680 -38.477 1.00 46.31 203 GLU A N 1
ATOM 1470 C CA . GLU A 1 203 ? 2.616 12.855 -39.059 1.00 46.31 203 GLU A CA 1
ATOM 1471 C C . GLU A 1 203 ? 2.070 11.568 -39.709 1.00 46.31 203 GLU A C 1
ATOM 1473 O O . GLU A 1 203 ? 0.862 11.379 -39.810 1.00 46.31 203 GLU A O 1
ATOM 1478 N N . ASN A 1 204 ? 2.947 10.625 -40.068 1.00 52.81 204 ASN A N 1
ATOM 1479 C CA . ASN A 1 204 ? 2.609 9.416 -40.826 1.00 52.81 204 ASN A CA 1
ATOM 1480 C C . ASN A 1 204 ? 2.097 8.251 -39.947 1.00 52.81 204 ASN A C 1
ATOM 1482 O O . ASN A 1 204 ? 2.095 7.104 -40.389 1.00 52.81 204 ASN A O 1
ATOM 1486 N N . GLY A 1 205 ? 1.756 8.500 -38.678 1.00 54.50 205 GLY A N 1
ATOM 1487 C CA . GLY A 1 205 ? 1.287 7.476 -37.730 1.00 54.50 205 GLY A CA 1
ATOM 1488 C C . GLY A 1 205 ? 2.380 6.579 -37.127 1.00 54.50 205 GLY A C 1
ATOM 1489 O O . GLY A 1 205 ? 2.093 5.786 -36.231 1.00 54.50 205 GLY A O 1
ATOM 1490 N N . ASN A 1 206 ? 3.639 6.722 -37.556 1.00 59.53 206 ASN A N 1
ATOM 1491 C CA . ASN A 1 206 ? 4.788 6.037 -36.958 1.00 59.53 206 ASN A CA 1
ATOM 1492 C C . ASN A 1 206 ? 5.302 6.825 -35.743 1.00 59.53 206 ASN A C 1
ATOM 1494 O O . ASN A 1 206 ? 5.696 7.984 -35.856 1.00 59.53 206 ASN A O 1
ATOM 1498 N N . LEU A 1 207 ? 5.339 6.201 -34.566 1.00 69.25 207 LEU A N 1
ATOM 1499 C CA . LEU A 1 207 ? 5.812 6.866 -33.353 1.00 69.25 207 LEU A CA 1
ATOM 1500 C C . LEU A 1 207 ? 7.349 6.940 -33.336 1.00 69.25 207 LEU A C 1
ATOM 1502 O O . LEU A 1 207 ? 8.009 5.904 -33.272 1.00 69.25 207 LEU A O 1
ATOM 1506 N N . PHE A 1 208 ? 7.909 8.155 -33.326 1.00 75.62 208 PHE A N 1
ATOM 1507 C CA . PHE A 1 208 ? 9.308 8.419 -32.969 1.00 75.62 208 PHE A CA 1
ATOM 1508 C C . PHE A 1 208 ? 9.371 9.415 -31.803 1.00 75.62 208 PHE A C 1
ATOM 1510 O O . PHE A 1 208 ? 9.370 10.624 -31.962 1.00 75.62 208 PHE A O 1
ATOM 1517 N N . LEU A 1 209 ? 9.396 8.928 -30.576 1.00 79.88 209 LEU A N 1
ATOM 1518 C CA . LEU A 1 209 ? 9.413 9.779 -29.395 1.00 79.88 209 LEU A CA 1
ATOM 1519 C C . LEU A 1 209 ? 10.840 9.938 -28.885 1.00 79.88 209 LEU A C 1
ATOM 1521 O O . LEU A 1 209 ? 11.513 8.943 -28.635 1.00 79.88 209 LEU A O 1
ATOM 1525 N N . PHE A 1 210 ? 11.271 11.176 -28.659 1.00 83.94 210 PHE A N 1
ATOM 1526 C CA . PHE A 1 210 ? 12.478 11.458 -27.897 1.00 83.94 210 PHE A CA 1
ATOM 1527 C C . PHE A 1 210 ? 12.139 12.219 -26.618 1.00 83.94 210 PHE A C 1
ATOM 1529 O O . PHE A 1 210 ? 11.230 13.042 -26.571 1.00 83.94 210 PHE A O 1
ATOM 1536 N N . GLN A 1 211 ? 12.874 11.924 -25.559 1.00 81.69 211 GLN A N 1
ATOM 1537 C CA . GLN A 1 211 ? 12.853 12.665 -24.314 1.00 81.69 211 GLN A CA 1
ATOM 1538 C C . GLN A 1 211 ? 14.284 12.854 -23.843 1.00 81.69 211 GLN A C 1
ATOM 1540 O O . GLN A 1 211 ? 14.960 11.895 -23.467 1.00 81.69 211 GLN A O 1
ATOM 1545 N N . SER A 1 212 ? 14.730 14.109 -23.848 1.00 80.94 212 SER A N 1
ATOM 1546 C CA . SER A 1 212 ? 16.080 14.485 -23.427 1.00 80.94 212 SER A CA 1
ATOM 1547 C C . SER A 1 212 ? 16.340 14.158 -21.957 1.00 80.94 212 SER A C 1
ATOM 1549 O O . SER A 1 212 ? 17.464 13.803 -21.606 1.00 80.94 212 SER A O 1
ATOM 1551 N N . ARG A 1 213 ? 15.302 14.234 -21.111 1.00 81.12 213 ARG A N 1
ATOM 1552 C CA . ARG A 1 213 ? 15.363 13.948 -19.673 1.00 81.12 213 ARG A CA 1
ATOM 1553 C C . ARG A 1 213 ? 14.235 13.016 -19.254 1.00 81.12 213 ARG A C 1
ATOM 1555 O O . ARG A 1 213 ? 13.107 13.461 -19.053 1.00 81.12 213 ARG A O 1
ATOM 1562 N N . PHE A 1 214 ? 14.564 11.744 -19.071 1.00 79.69 214 PHE A N 1
ATOM 1563 C CA . PHE A 1 214 ? 13.674 10.711 -18.559 1.00 79.69 214 PHE A CA 1
ATOM 1564 C C . PHE A 1 214 ? 14.400 9.891 -17.487 1.00 79.69 214 PHE A C 1
ATOM 1566 O O . PHE A 1 214 ? 15.430 9.280 -17.766 1.00 79.69 214 PHE A O 1
ATOM 1573 N N . ARG A 1 215 ? 13.851 9.867 -16.263 1.00 79.19 215 ARG A N 1
ATOM 1574 C CA . ARG A 1 215 ? 14.521 9.302 -15.072 1.00 79.19 215 ARG A CA 1
ATOM 1575 C C . ARG A 1 215 ? 15.907 9.934 -14.857 1.00 79.19 215 ARG A C 1
ATOM 1577 O O . ARG A 1 215 ? 15.994 11.144 -14.664 1.00 79.19 215 ARG A O 1
ATOM 1584 N N . ASP A 1 216 ? 16.943 9.106 -14.871 1.00 84.75 216 ASP A N 1
ATOM 1585 C CA . ASP A 1 216 ? 18.363 9.400 -14.730 1.00 84.75 216 ASP A CA 1
ATOM 1586 C C . ASP A 1 216 ? 19.068 9.604 -16.081 1.00 84.75 216 ASP A C 1
ATOM 1588 O O . ASP A 1 216 ? 20.259 9.881 -16.095 1.00 84.75 216 ASP A O 1
ATOM 1592 N N . GLY A 1 217 ? 18.363 9.495 -17.215 1.00 88.00 217 GLY A N 1
ATOM 1593 C CA . GLY A 1 217 ? 18.960 9.594 -18.547 1.00 88.00 217 GLY A CA 1
ATOM 1594 C C . GLY A 1 217 ? 18.012 10.158 -19.605 1.00 88.00 217 GLY A C 1
ATOM 1595 O O . GLY A 1 217 ? 17.316 11.149 -19.378 1.00 88.00 217 GLY A O 1
ATOM 1596 N N . SER A 1 218 ? 17.992 9.534 -20.782 1.00 88.69 218 SER A N 1
ATOM 1597 C CA . SER A 1 218 ? 17.147 9.935 -21.918 1.00 88.69 218 SER A CA 1
ATOM 1598 C C . SER A 1 218 ? 16.324 8.752 -22.418 1.00 88.69 218 SER A C 1
ATOM 1600 O O . SER A 1 218 ? 16.711 7.603 -22.227 1.00 88.69 218 SER A O 1
ATOM 1602 N N . LEU A 1 219 ? 15.201 9.012 -23.083 1.00 87.06 219 LEU A N 1
ATOM 1603 C CA . LEU A 1 219 ? 14.321 7.973 -23.618 1.00 87.06 219 LEU A CA 1
ATOM 1604 C C . LEU A 1 219 ? 14.102 8.174 -25.115 1.00 87.06 219 LEU A C 1
ATOM 1606 O O . LEU A 1 219 ? 13.787 9.278 -25.556 1.00 87.06 219 LEU A O 1
ATOM 1610 N N . ILE A 1 220 ? 14.222 7.092 -25.881 1.00 87.81 220 ILE A N 1
ATOM 1611 C CA . ILE A 1 220 ? 13.768 7.013 -27.267 1.00 87.81 220 ILE A CA 1
ATOM 1612 C C . ILE A 1 220 ? 12.736 5.901 -27.378 1.00 87.81 220 ILE A C 1
ATOM 1614 O O . ILE A 1 220 ? 13.031 4.759 -27.036 1.00 87.81 220 ILE A O 1
ATOM 1618 N N . ALA A 1 221 ? 11.555 6.218 -27.901 1.00 84.38 221 ALA A N 1
ATOM 1619 C CA . ALA A 1 221 ? 10.588 5.220 -28.327 1.00 84.38 221 ALA A CA 1
ATOM 1620 C C . ALA A 1 221 ? 10.456 5.241 -29.844 1.00 84.38 221 ALA A C 1
ATOM 1622 O O . ALA A 1 221 ? 10.192 6.285 -30.431 1.00 84.38 221 ALA A O 1
ATOM 1623 N N . THR A 1 222 ? 10.649 4.096 -30.482 1.00 85.81 222 THR A N 1
ATOM 1624 C CA . THR A 1 222 ? 10.507 3.963 -31.930 1.00 85.81 222 THR A CA 1
ATOM 1625 C C . THR A 1 222 ? 10.010 2.573 -32.292 1.00 85.81 222 THR A C 1
ATOM 1627 O O . THR A 1 222 ? 10.136 1.628 -31.512 1.00 85.81 222 THR A O 1
ATOM 1630 N N . HIS A 1 223 ? 9.464 2.409 -33.490 1.00 86.38 223 HIS A N 1
ATOM 1631 C CA . HIS A 1 223 ? 9.153 1.085 -33.997 1.00 86.38 223 HIS A CA 1
ATOM 1632 C C . HIS A 1 223 ? 10.436 0.312 -34.317 1.00 86.38 223 HIS A C 1
ATOM 1634 O O . HIS A 1 223 ? 11.411 0.839 -34.858 1.00 86.38 223 HIS A O 1
ATOM 1640 N N . GLY A 1 224 ? 10.415 -0.969 -33.973 1.00 85.62 224 GLY A N 1
ATOM 1641 C CA . GLY A 1 224 ? 11.408 -1.944 -34.390 1.00 85.62 224 GLY A CA 1
ATOM 1642 C C . GLY A 1 224 ? 10.719 -3.084 -35.123 1.00 85.62 224 GLY A C 1
ATOM 1643 O O . GLY A 1 224 ? 9.518 -3.313 -34.966 1.00 85.62 224 GLY A O 1
ATOM 1644 N N . SER A 1 225 ? 11.469 -3.786 -35.954 1.00 85.06 225 SER A N 1
ATOM 1645 C CA . SER A 1 225 ? 10.938 -4.817 -36.843 1.00 85.06 225 SER A CA 1
ATOM 1646 C C . SER A 1 225 ? 11.685 -6.136 -36.675 1.00 85.06 225 SER A C 1
ATOM 1648 O O . SER A 1 225 ? 12.767 -6.200 -36.088 1.00 85.06 225 SER A O 1
ATOM 1650 N N . ARG A 1 226 ? 11.063 -7.237 -37.118 1.00 83.69 226 ARG A N 1
ATOM 1651 C CA . ARG A 1 226 ? 11.583 -8.594 -36.886 1.00 83.69 226 ARG A CA 1
ATOM 1652 C C . ARG A 1 226 ? 12.941 -8.837 -37.553 1.00 83.69 226 ARG A C 1
ATOM 1654 O O . ARG A 1 226 ? 13.721 -9.620 -37.027 1.00 83.69 226 ARG A O 1
ATOM 1661 N N . ASP A 1 227 ? 13.224 -8.174 -38.659 1.00 85.56 227 ASP A N 1
ATOM 1662 C CA . ASP A 1 227 ? 14.498 -8.183 -39.391 1.00 85.56 227 ASP A CA 1
ATOM 1663 C C . ASP A 1 227 ? 15.560 -7.244 -38.783 1.00 85.56 227 ASP A C 1
ATOM 1665 O O . ASP A 1 227 ? 16.554 -6.942 -39.432 1.00 85.56 227 ASP A O 1
ATOM 1669 N N . ALA A 1 228 ? 15.366 -6.788 -37.541 1.00 85.00 228 ALA A N 1
ATOM 1670 C CA . ALA A 1 228 ? 16.277 -5.904 -36.820 1.00 85.00 228 ALA A CA 1
ATOM 1671 C C . ALA A 1 228 ? 16.414 -4.484 -37.404 1.00 85.00 228 ALA A C 1
ATOM 1673 O O . ALA A 1 228 ? 17.358 -3.778 -37.064 1.00 85.00 228 ALA A O 1
ATOM 1674 N N . ALA A 1 229 ? 15.449 -3.987 -38.182 1.00 89.12 229 ALA A N 1
ATOM 1675 C CA . ALA A 1 229 ? 15.433 -2.568 -38.539 1.00 89.12 229 ALA A CA 1
ATOM 1676 C C . ALA A 1 229 ? 14.699 -1.703 -37.496 1.00 89.12 229 ALA A C 1
ATOM 1678 O O . ALA A 1 229 ? 13.765 -2.163 -36.825 1.00 89.12 229 ALA A O 1
ATOM 1679 N N . LEU A 1 230 ? 15.107 -0.436 -37.390 1.00 89.38 230 LEU A N 1
ATOM 1680 C CA . LEU A 1 230 ? 14.489 0.601 -36.561 1.00 89.38 230 LEU A CA 1
ATOM 1681 C C . LEU A 1 230 ? 13.921 1.719 -37.424 1.00 89.38 230 LEU A C 1
ATOM 1683 O O . LEU A 1 230 ? 14.491 2.069 -38.455 1.00 89.38 230 LEU A O 1
ATOM 1687 N N . TYR A 1 231 ? 12.837 2.328 -36.962 1.00 87.38 231 TYR A N 1
ATOM 1688 C CA . TYR A 1 231 ? 12.285 3.506 -37.614 1.00 87.38 231 TYR A CA 1
ATOM 1689 C C . TYR A 1 231 ? 13.015 4.767 -37.130 1.00 87.38 231 TYR A C 1
ATOM 1691 O O . TYR A 1 231 ? 13.235 4.977 -35.931 1.00 87.38 231 TYR A O 1
ATOM 1699 N N . GLY A 1 232 ? 13.468 5.584 -38.075 1.00 84.69 232 GLY A N 1
ATOM 1700 C CA . GLY A 1 232 ? 14.138 6.851 -37.812 1.00 84.69 232 GLY A CA 1
ATOM 1701 C C . GLY A 1 232 ? 13.165 8.017 -37.586 1.00 84.69 232 GLY A C 1
ATOM 1702 O O . GLY A 1 232 ? 11.961 7.872 -37.803 1.00 84.69 232 GLY A O 1
ATOM 1703 N N . PRO A 1 233 ? 13.687 9.209 -37.242 1.00 77.38 233 PRO A N 1
ATOM 1704 C CA . PRO A 1 233 ? 12.902 10.436 -37.060 1.00 77.38 233 PRO A CA 1
ATOM 1705 C C . PRO A 1 233 ? 12.196 10.958 -38.322 1.00 77.38 233 PRO A C 1
ATOM 1707 O O . PRO A 1 233 ? 11.483 11.944 -38.244 1.00 77.38 233 PRO A O 1
ATOM 1710 N N . ALA A 1 234 ? 12.427 10.361 -39.491 1.00 78.25 234 ALA A N 1
ATOM 1711 C CA . ALA A 1 234 ? 11.717 10.677 -40.734 1.00 78.25 234 ALA A CA 1
ATOM 1712 C C . ALA A 1 234 ? 10.760 9.544 -41.156 1.00 78.25 234 ALA A C 1
ATOM 1714 O O . ALA A 1 234 ? 10.259 9.527 -42.274 1.00 78.25 234 ALA A O 1
ATOM 1715 N N . GLY A 1 235 ? 10.561 8.538 -40.296 1.00 78.19 235 GLY A N 1
ATOM 1716 C CA . GLY A 1 235 ? 9.771 7.343 -40.605 1.00 78.19 235 GLY A CA 1
ATOM 1717 C C . GLY A 1 235 ? 10.479 6.339 -41.518 1.00 78.19 235 GLY A C 1
ATOM 1718 O O . GLY A 1 235 ? 9.894 5.311 -41.852 1.00 78.19 235 GLY A O 1
ATOM 1719 N N . SER A 1 236 ? 11.731 6.597 -41.901 1.00 84.06 236 SER A N 1
ATOM 1720 C CA . SER A 1 236 ? 12.550 5.671 -42.681 1.00 84.06 236 SER A CA 1
ATOM 1721 C C . SER A 1 236 ? 12.928 4.439 -41.862 1.00 84.06 236 SER A C 1
ATOM 1723 O O . SER A 1 236 ? 13.223 4.529 -40.670 1.00 84.06 236 SER A O 1
ATOM 1725 N N . ARG A 1 237 ? 12.939 3.274 -42.510 1.00 88.50 237 ARG A N 1
ATOM 1726 C CA . ARG A 1 237 ? 13.401 2.017 -41.917 1.00 88.50 237 ARG A CA 1
ATOM 1727 C C . ARG A 1 237 ? 14.912 1.908 -42.105 1.00 88.50 237 ARG A C 1
ATOM 1729 O O . ARG A 1 237 ? 15.392 1.951 -43.232 1.00 88.50 237 ARG A O 1
ATOM 1736 N N . LEU A 1 238 ? 15.647 1.796 -41.007 1.00 90.50 238 LEU A N 1
ATOM 1737 C CA . LEU A 1 238 ? 17.102 1.926 -40.968 1.00 90.50 238 LEU A CA 1
ATOM 1738 C C . LEU A 1 238 ? 17.743 0.754 -40.230 1.00 90.50 238 LEU A C 1
ATOM 1740 O O . LEU A 1 238 ? 17.163 0.202 -39.290 1.00 90.50 238 LEU A O 1
ATOM 1744 N N . SER A 1 239 ? 18.976 0.421 -40.613 1.00 93.25 239 SER A N 1
ATOM 1745 C CA . SER A 1 239 ? 19.826 -0.439 -39.793 1.00 93.25 239 SER A CA 1
ATOM 1746 C C . SER A 1 239 ? 20.150 0.262 -38.466 1.00 93.25 239 SER A C 1
ATOM 1748 O O . SER A 1 239 ? 20.165 1.492 -38.392 1.00 93.25 239 SER A O 1
ATOM 1750 N N . ALA A 1 240 ? 20.454 -0.490 -37.404 1.00 91.94 240 ALA A N 1
ATOM 1751 C CA . ALA A 1 240 ? 20.856 0.114 -36.130 1.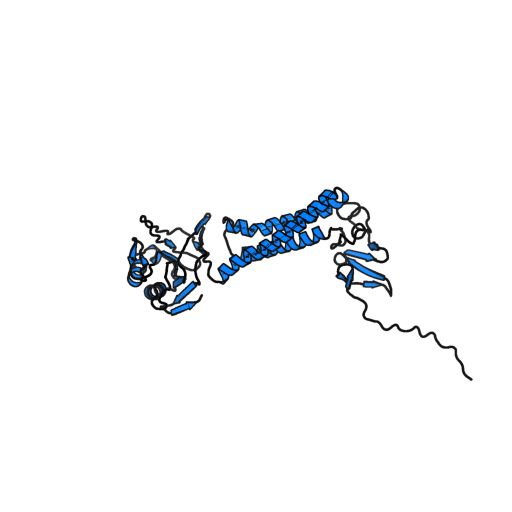00 91.94 240 ALA A CA 1
ATOM 1752 C C . ALA A 1 240 ? 22.107 1.007 -36.252 1.00 91.94 240 ALA A C 1
ATOM 1754 O O . ALA A 1 240 ? 22.253 1.962 -35.488 1.00 91.94 240 ALA A O 1
ATOM 1755 N N . LEU A 1 241 ? 22.987 0.725 -37.219 1.00 92.56 241 LEU A N 1
ATOM 1756 C CA . LEU A 1 241 ? 24.157 1.545 -37.530 1.00 92.56 241 LEU A CA 1
ATOM 1757 C C . LEU A 1 241 ? 23.739 2.911 -38.086 1.00 92.56 241 LEU A C 1
ATOM 1759 O O . LEU A 1 241 ? 24.058 3.938 -37.486 1.00 92.56 241 LEU A O 1
ATOM 1763 N N . ASP A 1 242 ? 22.985 2.916 -39.185 1.00 93.38 242 ASP A N 1
ATOM 1764 C CA . ASP A 1 242 ? 22.544 4.149 -39.851 1.00 93.38 242 ASP A CA 1
ATOM 1765 C C . ASP A 1 242 ? 21.651 4.974 -38.932 1.00 93.38 242 ASP A C 1
ATOM 1767 O O . ASP A 1 242 ? 21.778 6.195 -38.834 1.00 93.38 242 ASP A O 1
ATOM 1771 N N . TRP A 1 243 ? 20.795 4.287 -38.178 1.00 93.31 243 TRP A N 1
ATOM 1772 C CA . TRP A 1 243 ? 19.964 4.894 -37.156 1.00 93.31 243 TRP A CA 1
ATOM 1773 C C . TRP A 1 243 ? 20.806 5.603 -36.090 1.00 93.31 243 TRP A C 1
ATOM 1775 O O . TRP A 1 243 ? 20.517 6.747 -35.741 1.00 93.31 243 TRP A O 1
ATOM 1785 N N . SER A 1 244 ? 21.887 4.972 -35.614 1.00 92.50 244 SER A N 1
ATOM 1786 C CA . SER A 1 244 ? 22.795 5.576 -34.628 1.00 92.50 244 SER A CA 1
ATOM 1787 C C . SER A 1 244 ? 23.522 6.796 -35.184 1.00 92.50 244 SER A C 1
ATOM 1789 O O . SER A 1 244 ? 23.719 7.770 -34.461 1.00 92.50 244 SER A O 1
ATOM 1791 N N . ILE A 1 245 ? 23.892 6.780 -36.466 1.00 92.06 245 ILE A N 1
ATOM 1792 C CA . ILE A 1 245 ? 24.496 7.936 -37.139 1.00 92.06 245 ILE A CA 1
ATOM 1793 C C . ILE A 1 245 ? 23.480 9.079 -37.220 1.00 92.06 245 ILE A C 1
ATOM 1795 O O . ILE A 1 245 ? 23.795 10.209 -36.843 1.00 92.06 245 ILE A O 1
ATOM 1799 N N . ILE A 1 246 ? 22.252 8.786 -37.655 1.00 89.19 246 ILE A N 1
ATOM 1800 C CA . ILE A 1 246 ? 21.178 9.774 -37.795 1.00 89.19 246 ILE A CA 1
ATOM 1801 C C . ILE A 1 246 ? 20.851 10.417 -36.445 1.00 89.19 246 ILE A C 1
ATOM 1803 O O . ILE A 1 246 ? 20.891 11.640 -36.307 1.00 89.19 246 ILE A O 1
ATOM 1807 N N . VAL A 1 247 ? 20.607 9.605 -35.420 1.00 88.62 247 VAL A N 1
ATOM 1808 C CA . VAL A 1 247 ? 20.287 10.093 -34.075 1.00 88.62 247 VAL A CA 1
ATOM 1809 C C . VAL A 1 247 ? 21.484 10.789 -33.428 1.00 88.62 247 VAL A C 1
ATOM 1811 O O . VAL A 1 247 ? 21.346 11.878 -32.879 1.00 88.62 247 VAL A O 1
ATOM 1814 N N . GLY A 1 248 ? 22.681 10.213 -33.521 1.00 87.62 248 GLY A N 1
ATOM 1815 C CA . GLY A 1 248 ? 23.876 10.756 -32.879 1.00 87.62 248 GLY A CA 1
ATOM 1816 C C . GLY A 1 248 ? 24.351 12.083 -33.473 1.00 87.62 248 GLY A C 1
ATOM 1817 O O . GLY A 1 248 ? 24.800 12.961 -32.731 1.00 87.62 248 GLY A O 1
ATOM 1818 N N . ARG A 1 249 ? 24.259 12.241 -34.799 1.00 86.69 249 ARG A N 1
ATOM 1819 C CA . ARG A 1 249 ? 24.804 13.401 -35.521 1.00 86.69 249 ARG A CA 1
ATOM 1820 C C . ARG A 1 249 ? 23.747 14.456 -35.839 1.00 86.69 249 ARG A C 1
ATOM 1822 O O . ARG A 1 249 ? 24.025 15.647 -35.678 1.00 86.69 249 ARG A O 1
ATOM 1829 N N . TYR A 1 250 ? 22.556 14.037 -36.264 1.00 84.81 250 TYR A N 1
ATOM 1830 C CA . TYR A 1 250 ? 21.561 14.934 -36.858 1.00 84.81 250 TYR A CA 1
ATOM 1831 C C . TYR A 1 250 ? 20.381 15.243 -35.934 1.00 84.81 250 TYR A C 1
ATOM 1833 O O . TYR A 1 250 ? 19.786 16.314 -36.059 1.00 84.81 250 TYR A O 1
ATOM 1841 N N . LEU A 1 251 ? 20.071 14.387 -34.954 1.00 85.19 251 LEU A N 1
ATOM 1842 C CA . LEU A 1 251 ? 19.019 14.691 -33.985 1.00 85.19 251 LEU A CA 1
ATOM 1843 C C . LEU A 1 251 ? 19.524 15.696 -32.938 1.00 85.19 251 LEU A C 1
ATOM 1845 O O . LEU A 1 251 ? 20.108 15.325 -31.918 1.00 85.19 251 LEU A O 1
ATOM 1849 N N . LYS A 1 252 ? 19.268 16.989 -33.181 1.00 84.12 252 LYS A N 1
ATOM 1850 C CA . LYS A 1 252 ? 19.676 18.094 -32.293 1.00 84.12 252 LYS A CA 1
ATOM 1851 C C . LYS A 1 252 ? 19.257 17.859 -30.839 1.00 84.12 252 LYS A C 1
ATOM 1853 O O . LYS A 1 252 ? 20.080 18.016 -29.948 1.00 84.12 252 LYS A O 1
ATOM 1858 N N . ALA A 1 253 ? 18.028 17.396 -30.610 1.00 82.06 253 ALA A N 1
ATOM 1859 C CA . ALA A 1 253 ? 17.532 17.114 -29.264 1.00 82.06 253 ALA A CA 1
ATOM 1860 C C . ALA A 1 253 ? 18.381 16.060 -28.525 1.00 82.06 253 ALA A C 1
ATOM 1862 O O . ALA A 1 253 ? 18.666 16.223 -27.342 1.00 82.06 253 ALA A O 1
ATOM 1863 N N . TYR A 1 254 ? 18.847 15.012 -29.216 1.00 86.75 254 TYR A N 1
ATOM 1864 C CA . TYR A 1 254 ? 19.745 14.014 -28.626 1.00 86.75 254 TYR A CA 1
ATOM 1865 C C . TYR A 1 254 ? 21.143 14.577 -28.367 1.00 86.75 254 TYR A C 1
ATOM 1867 O O . TYR A 1 254 ? 21.757 14.289 -27.338 1.00 86.75 254 TYR A O 1
ATOM 1875 N N . ARG A 1 255 ? 21.660 15.401 -29.279 1.00 87.19 255 ARG A N 1
ATOM 1876 C CA . ARG A 1 255 ? 22.972 16.038 -29.119 1.00 87.19 255 ARG A CA 1
ATOM 1877 C C . ARG A 1 255 ? 23.017 17.007 -27.941 1.00 87.19 255 ARG A C 1
ATOM 1879 O O . ARG A 1 255 ? 24.018 17.026 -27.235 1.00 87.19 255 ARG A O 1
ATOM 1886 N N . ASP A 1 256 ? 21.925 17.728 -27.723 1.00 85.50 256 ASP A N 1
ATOM 1887 C CA . ASP A 1 256 ? 21.775 18.701 -26.642 1.00 85.50 256 ASP A CA 1
ATOM 1888 C C . ASP A 1 256 ? 21.335 18.027 -25.314 1.00 85.50 256 ASP A C 1
ATOM 1890 O O . ASP A 1 256 ? 21.219 18.693 -24.285 1.00 85.50 256 ASP A O 1
ATOM 1894 N N . SER A 1 257 ? 21.072 16.710 -25.319 1.00 83.25 257 SER A N 1
ATOM 1895 C CA . SER A 1 257 ? 20.645 15.958 -24.129 1.00 83.25 257 SER A CA 1
ATOM 1896 C C . SER A 1 257 ? 21.801 15.612 -23.190 1.00 83.25 257 SER A C 1
ATOM 1898 O O . SER A 1 257 ? 22.948 15.459 -23.610 1.00 83.25 257 SER A O 1
ATOM 1900 N N . ASP A 1 258 ? 21.480 15.435 -21.907 1.00 82.06 258 ASP A N 1
ATOM 1901 C CA . ASP A 1 258 ? 22.434 14.939 -20.918 1.00 82.06 258 ASP A CA 1
ATOM 1902 C C . ASP A 1 258 ? 22.789 13.473 -21.215 1.00 82.06 258 ASP A C 1
ATOM 1904 O O . ASP A 1 258 ? 21.909 12.620 -21.364 1.00 82.06 258 ASP A O 1
ATOM 1908 N N . ARG A 1 259 ? 24.092 13.195 -21.322 1.00 83.75 259 ARG A N 1
ATOM 1909 C CA . ARG A 1 259 ? 24.656 11.881 -21.659 1.00 83.75 259 ARG A CA 1
ATOM 1910 C C . ARG A 1 259 ? 25.241 11.143 -20.457 1.00 83.75 259 ARG A C 1
ATOM 1912 O O . ARG A 1 259 ? 25.755 10.046 -20.645 1.00 83.75 259 ARG A O 1
ATOM 1919 N N . SER A 1 260 ? 25.167 11.725 -19.259 1.00 85.12 260 SER A N 1
ATOM 1920 C CA . SER A 1 260 ? 25.686 11.116 -18.029 1.00 85.12 260 SER A CA 1
ATOM 1921 C C . SER A 1 260 ? 24.957 9.820 -17.652 1.00 85.12 260 SER A C 1
ATOM 1923 O O . SER A 1 260 ? 25.582 8.894 -17.145 1.00 85.12 260 SER A O 1
ATOM 1925 N N . GLY A 1 261 ? 23.655 9.729 -17.943 1.00 88.44 261 GLY A N 1
ATOM 1926 C CA . GLY A 1 261 ? 22.845 8.531 -17.707 1.00 88.44 261 GLY A CA 1
ATOM 1927 C C . GLY A 1 261 ? 22.556 7.682 -18.950 1.00 88.44 261 GLY A C 1
ATOM 1928 O O . GLY A 1 261 ? 22.894 8.067 -20.077 1.00 88.44 261 GLY A O 1
ATOM 1929 N N . PRO A 1 262 ? 21.862 6.541 -18.786 1.00 91.75 262 PRO A N 1
ATOM 1930 C CA . PRO A 1 262 ? 21.581 5.609 -19.874 1.00 91.75 262 PRO A CA 1
ATOM 1931 C C . PRO A 1 262 ? 20.583 6.169 -20.899 1.00 91.75 262 PRO A C 1
ATOM 1933 O O . PRO A 1 262 ? 19.806 7.088 -20.634 1.00 91.75 262 PRO A O 1
ATOM 1936 N N . LEU A 1 263 ? 20.589 5.577 -22.090 1.00 91.88 263 LEU A N 1
ATOM 1937 C CA . LEU A 1 263 ? 19.555 5.733 -23.101 1.00 91.88 263 LEU A CA 1
ATOM 1938 C C . LEU A 1 263 ? 18.553 4.582 -22.974 1.00 91.88 263 LEU A C 1
ATOM 1940 O O . LEU A 1 263 ? 18.859 3.436 -23.298 1.00 91.88 263 LEU A O 1
ATOM 1944 N N . TYR A 1 264 ? 17.340 4.886 -22.530 1.00 89.62 264 TYR A N 1
ATOM 1945 C CA . TYR A 1 264 ? 16.232 3.941 -22.538 1.00 89.62 264 TYR A CA 1
ATOM 1946 C C . TYR A 1 264 ? 15.696 3.814 -23.971 1.00 89.62 264 TYR A C 1
ATOM 1948 O O . TYR A 1 264 ? 15.208 4.790 -24.540 1.00 89.62 264 TYR A O 1
ATOM 1956 N N . LEU A 1 265 ? 15.804 2.627 -24.567 1.00 89.94 265 LEU A N 1
ATOM 1957 C CA . LEU A 1 265 ? 15.338 2.325 -25.918 1.00 89.94 265 LEU A CA 1
ATOM 1958 C C . LEU A 1 265 ? 14.068 1.471 -25.855 1.00 89.94 265 LEU A C 1
ATOM 1960 O O . LEU A 1 265 ? 14.107 0.277 -25.558 1.00 89.94 265 LEU A O 1
ATOM 1964 N N . LEU A 1 266 ? 12.939 2.095 -26.177 1.00 86.69 266 LEU A N 1
ATOM 1965 C CA . LEU A 1 266 ? 11.637 1.457 -26.306 1.00 86.69 266 LEU A CA 1
ATOM 1966 C C . LEU A 1 266 ? 11.360 1.159 -27.777 1.00 86.69 266 LEU A C 1
ATOM 1968 O O . LEU A 1 266 ? 10.766 1.967 -28.487 1.00 86.69 266 LEU A O 1
ATOM 1972 N N . SER A 1 267 ? 11.788 -0.013 -28.237 1.00 86.19 267 SER A N 1
ATOM 1973 C CA . SER A 1 267 ? 11.429 -0.511 -29.562 1.00 86.19 267 SER A CA 1
ATOM 1974 C C . SER A 1 267 ? 11.172 -2.010 -29.560 1.00 86.19 267 SER A C 1
ATOM 1976 O O . SER A 1 267 ? 11.742 -2.770 -28.776 1.00 86.19 267 SER A O 1
ATOM 1978 N N . CYS A 1 268 ? 10.282 -2.454 -30.448 1.00 86.06 268 CYS A N 1
ATOM 1979 C CA . CYS A 1 268 ? 10.022 -3.878 -30.620 1.00 86.06 268 CYS A CA 1
ATOM 1980 C C . CYS A 1 268 ? 11.304 -4.595 -31.059 1.00 86.06 268 CYS A C 1
ATOM 1982 O O . CYS A 1 268 ? 11.982 -4.148 -31.982 1.00 86.06 268 CYS A O 1
ATOM 1984 N N . TYR A 1 269 ? 11.610 -5.731 -30.429 1.00 86.00 269 TYR A N 1
ATOM 1985 C CA . TYR A 1 269 ? 12.778 -6.559 -30.754 1.00 86.00 269 TYR A CA 1
ATOM 1986 C C . TYR A 1 269 ? 14.140 -5.873 -30.531 1.00 86.00 269 TYR A C 1
ATOM 1988 O O . TYR A 1 269 ? 15.141 -6.318 -31.092 1.00 86.00 269 TYR A O 1
ATOM 1996 N N . ALA A 1 270 ? 14.212 -4.832 -29.693 1.00 87.94 270 ALA A N 1
ATOM 1997 C CA . ALA A 1 270 ? 15.436 -4.063 -29.444 1.00 87.94 270 ALA A CA 1
ATOM 1998 C C . ALA A 1 270 ? 16.641 -4.916 -29.006 1.00 87.94 270 ALA A C 1
ATOM 2000 O O . ALA A 1 270 ? 17.776 -4.607 -29.363 1.00 87.94 270 ALA A O 1
ATOM 2001 N N . THR A 1 271 ? 16.395 -5.987 -28.249 1.00 88.12 271 THR A N 1
ATOM 2002 C CA . THR A 1 271 ? 17.409 -6.886 -27.671 1.00 88.12 271 THR A CA 1
ATOM 2003 C C . THR A 1 271 ? 17.584 -8.194 -28.454 1.00 88.12 271 THR A C 1
ATOM 2005 O O . THR A 1 271 ? 18.435 -9.027 -28.117 1.00 88.12 271 THR A O 1
ATOM 2008 N N . ARG A 1 272 ? 16.790 -8.392 -29.515 1.00 86.38 272 ARG A N 1
ATOM 2009 C CA . ARG A 1 272 ? 16.825 -9.599 -30.346 1.00 86.38 272 ARG A CA 1
ATOM 2010 C C . ARG A 1 272 ? 18.215 -9.752 -30.962 1.00 86.38 272 ARG A C 1
ATOM 2012 O O . ARG A 1 272 ? 18.771 -8.778 -31.447 1.00 86.38 272 ARG A O 1
ATOM 2019 N N . ASN A 1 273 ? 18.758 -10.968 -30.970 1.00 86.56 273 ASN A N 1
ATOM 2020 C CA . ASN A 1 273 ? 20.124 -11.292 -31.423 1.00 86.56 273 ASN A CA 1
ATOM 2021 C C . ASN A 1 273 ? 21.259 -10.887 -30.455 1.00 86.56 273 ASN A C 1
ATOM 2023 O O . ASN A 1 273 ? 22.428 -10.863 -30.843 1.00 86.56 273 ASN A O 1
ATOM 2027 N N . GLY A 1 274 ? 20.957 -10.610 -29.180 1.00 85.12 274 GLY A N 1
ATOM 2028 C CA . GLY A 1 274 ? 21.968 -10.503 -28.121 1.00 85.12 274 GLY A CA 1
ATOM 2029 C C . GLY A 1 274 ? 23.020 -9.420 -28.391 1.00 85.12 274 GLY A C 1
ATOM 2030 O O . GLY A 1 274 ? 22.687 -8.239 -28.451 1.00 85.12 274 GLY A O 1
ATOM 2031 N N . ARG A 1 275 ? 24.295 -9.804 -28.560 1.00 85.00 275 ARG A N 1
ATOM 2032 C CA . ARG A 1 275 ? 25.415 -8.869 -28.829 1.00 85.00 275 ARG A CA 1
ATOM 2033 C C . ARG A 1 275 ? 25.324 -8.158 -30.187 1.00 85.00 275 ARG A C 1
ATOM 2035 O O . ARG A 1 275 ? 25.962 -7.126 -30.371 1.00 85.00 275 ARG A O 1
ATOM 2042 N N . ASN A 1 276 ? 24.524 -8.695 -31.107 1.00 88.25 276 ASN A N 1
ATOM 2043 C CA . ASN A 1 276 ? 24.246 -8.109 -32.422 1.00 88.25 276 ASN A CA 1
ATOM 2044 C C . ASN A 1 276 ? 22.846 -7.483 -32.486 1.00 88.25 276 ASN A C 1
ATOM 2046 O O . ASN A 1 276 ? 22.319 -7.243 -33.569 1.00 88.25 276 ASN A O 1
ATOM 2050 N N . SER A 1 277 ? 22.222 -7.258 -31.330 1.00 91.06 277 SER A N 1
ATOM 2051 C CA . SER A 1 277 ? 20.934 -6.583 -31.251 1.00 91.06 277 SER A CA 1
ATOM 2052 C C . SER A 1 277 ? 21.040 -5.099 -31.573 1.00 91.06 277 SER A C 1
ATOM 2054 O O . SER A 1 277 ? 22.110 -4.492 -31.472 1.00 91.06 277 SER A O 1
ATOM 2056 N N . ASN A 1 278 ? 19.900 -4.495 -31.894 1.00 92.88 278 ASN A N 1
ATOM 2057 C CA . ASN A 1 278 ? 19.810 -3.059 -32.128 1.00 92.88 278 ASN A CA 1
ATOM 2058 C C . ASN A 1 278 ? 20.313 -2.267 -30.920 1.00 92.88 278 ASN A C 1
ATOM 2060 O O . ASN A 1 278 ? 21.123 -1.358 -31.079 1.00 92.88 278 ASN A O 1
ATOM 2064 N N . ALA A 1 279 ? 19.913 -2.664 -29.711 1.00 92.31 279 ALA A N 1
ATOM 2065 C CA . ALA A 1 279 ? 20.366 -2.043 -28.473 1.00 92.31 279 ALA A CA 1
ATOM 2066 C C . ALA A 1 279 ? 21.889 -2.156 -28.277 1.00 92.31 279 ALA A C 1
ATOM 2068 O O . ALA A 1 279 ? 22.538 -1.174 -27.912 1.00 92.31 279 ALA A O 1
ATOM 2069 N N . ALA A 1 280 ? 22.479 -3.319 -28.577 1.00 92.25 280 ALA A N 1
ATOM 2070 C CA . ALA A 1 280 ? 23.922 -3.527 -28.483 1.00 92.25 280 ALA A CA 1
ATOM 2071 C C . ALA A 1 280 ? 24.701 -2.647 -29.475 1.00 92.25 280 ALA A C 1
ATOM 2073 O O . ALA A 1 280 ? 25.673 -1.990 -29.093 1.00 92.25 280 ALA A O 1
ATOM 2074 N N . ILE A 1 281 ? 24.258 -2.607 -30.736 1.00 93.19 281 ILE A N 1
ATOM 2075 C CA . ILE A 1 281 ? 24.880 -1.796 -31.791 1.00 93.19 281 ILE A CA 1
ATOM 2076 C C . ILE A 1 281 ? 24.787 -0.311 -31.435 1.00 93.19 281 ILE A C 1
ATOM 2078 O O . ILE A 1 281 ? 25.805 0.381 -31.475 1.00 93.19 281 ILE A O 1
ATOM 2082 N N . ILE A 1 282 ? 23.606 0.156 -31.019 1.00 93.94 282 ILE A N 1
ATOM 2083 C CA . ILE A 1 282 ? 23.384 1.548 -30.609 1.00 93.94 282 ILE A CA 1
ATOM 2084 C C . ILE A 1 282 ? 24.280 1.915 -29.430 1.00 93.94 282 ILE A C 1
ATOM 2086 O O . ILE A 1 282 ? 24.911 2.969 -29.462 1.00 93.94 282 ILE A O 1
ATOM 2090 N N . SER A 1 283 ? 24.395 1.046 -28.421 1.00 94.44 283 SER A N 1
ATOM 2091 C CA . SER A 1 283 ? 25.249 1.311 -27.259 1.00 94.44 283 SER A CA 1
ATOM 2092 C C . SER A 1 283 ? 26.706 1.556 -27.654 1.00 94.44 283 SER A C 1
ATOM 2094 O O . SER A 1 283 ? 27.341 2.497 -27.178 1.00 94.44 283 SER A O 1
ATOM 2096 N N . SER A 1 284 ? 27.219 0.747 -28.581 1.00 93.06 284 SER A N 1
ATOM 2097 C CA . SER A 1 284 ? 28.583 0.874 -29.099 1.00 93.06 284 SER A CA 1
ATOM 2098 C C . SER A 1 284 ? 28.768 2.132 -29.952 1.00 93.06 284 SER A C 1
ATOM 2100 O O . SER A 1 284 ? 29.728 2.876 -29.762 1.00 93.06 284 SER A O 1
ATOM 2102 N N . MET A 1 285 ? 27.824 2.407 -30.856 1.00 93.31 285 MET A N 1
ATOM 2103 C CA . MET A 1 285 ? 27.907 3.529 -31.797 1.00 93.31 285 MET A CA 1
ATOM 2104 C C . MET A 1 285 ? 27.739 4.884 -31.114 1.00 93.31 285 MET A C 1
ATOM 2106 O O . MET A 1 285 ? 28.458 5.831 -31.423 1.00 93.31 285 MET A O 1
ATOM 2110 N N . LEU A 1 286 ? 26.812 4.977 -30.161 1.00 91.88 286 LEU A N 1
ATOM 2111 C CA . LEU A 1 286 ? 26.571 6.198 -29.396 1.00 91.88 286 LEU A CA 1
ATOM 2112 C C . LEU A 1 286 ? 27.505 6.342 -28.190 1.00 91.88 286 LEU A C 1
ATOM 2114 O O . LEU A 1 286 ? 27.466 7.387 -27.540 1.00 91.88 286 LEU A O 1
ATOM 2118 N N . ARG A 1 287 ? 28.329 5.321 -27.898 1.00 91.38 287 ARG A N 1
ATOM 2119 C CA . ARG A 1 287 ? 29.189 5.231 -26.704 1.00 91.38 287 ARG A CA 1
ATOM 2120 C C . ARG A 1 287 ? 28.422 5.574 -25.426 1.00 91.38 287 ARG A C 1
ATOM 2122 O O . ARG A 1 287 ? 28.876 6.364 -24.603 1.00 91.38 287 ARG A O 1
ATOM 2129 N N . ARG A 1 288 ? 27.221 5.012 -25.310 1.00 91.50 288 ARG A N 1
ATOM 2130 C CA . ARG A 1 288 ? 26.281 5.280 -24.223 1.00 91.50 288 ARG A CA 1
ATOM 2131 C C . ARG A 1 288 ? 25.635 3.976 -23.793 1.00 91.50 288 ARG A C 1
ATOM 2133 O O . ARG A 1 288 ? 25.329 3.125 -24.630 1.00 91.50 288 ARG A O 1
ATOM 2140 N N . ASP A 1 289 ? 25.412 3.823 -22.499 1.00 93.12 289 ASP A N 1
ATOM 2141 C CA . ASP A 1 289 ? 24.671 2.680 -21.981 1.00 93.12 289 ASP A CA 1
ATOM 2142 C C . ASP A 1 289 ? 23.262 2.686 -22.564 1.00 93.12 289 ASP A C 1
ATOM 2144 O O . ASP A 1 289 ? 22.583 3.712 -22.533 1.00 93.12 289 ASP A O 1
ATOM 2148 N N . VAL A 1 290 ? 22.814 1.551 -23.097 1.00 92.88 290 VAL A N 1
ATOM 2149 C CA . VAL A 1 290 ? 21.454 1.414 -23.631 1.00 92.88 290 VAL A CA 1
ATOM 2150 C C . VAL A 1 290 ? 20.690 0.425 -22.780 1.00 92.88 290 VAL A C 1
ATOM 2152 O O . VAL A 1 290 ? 21.101 -0.723 -22.652 1.00 92.88 290 VAL A O 1
ATOM 2155 N N . ILE A 1 291 ? 19.565 0.856 -22.222 1.00 90.88 291 ILE A N 1
ATOM 2156 C CA . ILE A 1 291 ? 18.630 -0.027 -21.526 1.00 90.88 291 ILE A CA 1
ATOM 2157 C C . ILE A 1 291 ? 17.464 -0.291 -22.471 1.00 90.88 291 ILE A C 1
ATOM 2159 O O . ILE A 1 291 ? 16.735 0.628 -22.833 1.00 90.88 291 ILE A O 1
ATOM 2163 N N . ALA A 1 292 ? 17.299 -1.543 -22.878 1.00 89.56 292 ALA A N 1
ATOM 2164 C CA . ALA A 1 292 ? 16.246 -1.983 -23.785 1.00 89.56 292 ALA A CA 1
ATOM 2165 C C . ALA A 1 292 ? 15.461 -3.151 -23.178 1.00 89.56 292 ALA A C 1
ATOM 2167 O O . ALA A 1 292 ? 15.899 -3.750 -22.200 1.00 89.56 292 ALA A O 1
ATOM 2168 N N . PHE A 1 293 ? 14.306 -3.478 -23.753 1.00 84.31 293 PHE A N 1
ATOM 2169 C CA . PHE A 1 293 ? 13.395 -4.482 -23.202 1.00 84.31 293 PHE A CA 1
ATOM 2170 C C . PHE A 1 293 ? 13.198 -5.647 -24.170 1.00 84.31 293 PHE A C 1
ATOM 2172 O O . PHE A 1 293 ? 13.098 -5.451 -25.382 1.00 84.31 293 PHE A O 1
ATOM 2179 N N . ASP A 1 294 ? 13.111 -6.859 -23.619 1.00 76.00 294 ASP A N 1
ATOM 2180 C CA . ASP A 1 294 ? 12.950 -8.091 -24.405 1.00 76.00 294 ASP A CA 1
ATOM 2181 C C . ASP A 1 294 ? 11.542 -8.248 -25.018 1.00 76.00 294 ASP A C 1
ATOM 2183 O O . ASP A 1 294 ? 11.363 -8.986 -25.989 1.00 76.00 294 ASP A O 1
ATOM 2187 N N . ALA A 1 295 ? 10.539 -7.539 -24.491 1.00 73.06 295 ALA A N 1
ATOM 2188 C CA . ALA A 1 295 ? 9.159 -7.593 -24.975 1.00 73.06 295 ALA A CA 1
ATOM 2189 C C . ALA A 1 295 ? 8.805 -6.383 -25.863 1.00 73.06 295 ALA A C 1
ATOM 2191 O O . ALA A 1 295 ? 9.358 -5.297 -25.674 1.00 73.06 295 ALA A O 1
ATOM 2192 N N . PRO A 1 296 ? 7.873 -6.542 -26.821 1.00 68.00 296 PRO A N 1
ATOM 2193 C CA . PRO A 1 296 ? 7.406 -5.438 -27.649 1.00 68.00 296 PRO A CA 1
ATOM 2194 C C . PRO A 1 296 ? 6.686 -4.368 -26.822 1.00 68.00 296 PRO A C 1
ATOM 2196 O O . PRO A 1 296 ? 5.917 -4.673 -25.911 1.00 68.00 296 PRO A O 1
ATOM 2199 N N . VAL A 1 297 ? 6.900 -3.110 -27.205 1.00 66.62 297 VAL A N 1
ATOM 2200 C CA . VAL A 1 297 ? 6.181 -1.954 -26.657 1.00 66.62 297 VAL A CA 1
ATOM 2201 C C . VAL A 1 297 ? 4.747 -2.018 -27.172 1.00 66.62 297 VAL A C 1
ATOM 2203 O O . VAL A 1 297 ? 4.527 -2.072 -28.382 1.00 66.62 297 VAL A O 1
ATOM 2206 N N . SER A 1 298 ? 3.775 -2.073 -26.266 1.00 60.03 298 SER A N 1
ATOM 2207 C CA . SER A 1 298 ? 2.388 -2.407 -26.606 1.00 60.03 298 SER A CA 1
ATOM 2208 C C . SER A 1 298 ? 1.446 -1.218 -26.475 1.00 60.03 298 SER A C 1
ATOM 2210 O O . SER A 1 298 ? 0.577 -1.021 -27.323 1.00 60.03 298 SER A O 1
ATOM 2212 N N . ARG A 1 299 ? 1.611 -0.416 -25.417 1.00 60.00 299 ARG A N 1
ATOM 2213 C CA . ARG A 1 299 ? 0.763 0.742 -25.146 1.00 60.00 299 ARG A CA 1
ATOM 2214 C C . ARG A 1 299 ? 1.499 1.698 -24.222 1.00 60.00 299 ARG A C 1
ATOM 2216 O O . ARG A 1 299 ? 1.577 1.477 -23.018 1.00 60.00 299 ARG A O 1
ATOM 2223 N N . MET A 1 300 ? 2.007 2.780 -24.798 1.00 61.53 300 MET A N 1
ATOM 2224 C CA . MET A 1 300 ? 2.623 3.852 -24.032 1.00 61.53 300 MET A CA 1
ATOM 2225 C C . MET A 1 300 ? 1.533 4.805 -23.544 1.00 61.53 300 MET A C 1
ATOM 2227 O O . MET A 1 300 ? 0.942 5.541 -24.332 1.00 61.53 300 MET A O 1
ATOM 2231 N N . MET A 1 301 ? 1.247 4.772 -22.245 1.00 56.62 301 MET A N 1
ATOM 2232 C CA . MET A 1 301 ? 0.393 5.772 -21.609 1.00 56.62 301 MET A CA 1
ATOM 2233 C C . MET A 1 301 ? 1.243 6.964 -21.183 1.00 56.62 301 MET A C 1
ATOM 2235 O O . MET A 1 301 ? 2.319 6.787 -20.607 1.00 56.62 301 MET A O 1
ATOM 2239 N N . TYR A 1 302 ? 0.740 8.171 -21.440 1.00 58.34 302 TYR A N 1
ATOM 2240 C CA . TYR A 1 302 ? 1.317 9.404 -20.923 1.00 58.34 302 TYR A CA 1
ATOM 2241 C C . TYR A 1 302 ? 0.278 10.173 -20.108 1.00 58.34 302 TYR A C 1
ATOM 2243 O O . TYR A 1 302 ? -0.890 10.252 -20.482 1.00 58.34 302 TYR A O 1
ATOM 2251 N N . THR A 1 303 ? 0.702 10.756 -18.989 1.00 55.59 303 THR A N 1
ATOM 2252 C CA . THR A 1 303 ? -0.112 11.720 -18.235 1.00 55.59 303 THR A CA 1
ATOM 2253 C C . THR A 1 303 ? 0.669 13.009 -18.028 1.00 55.59 303 THR A C 1
ATOM 2255 O O . THR A 1 303 ? 1.881 12.974 -17.797 1.00 55.59 303 THR A O 1
ATOM 2258 N N . ARG A 1 304 ? -0.018 14.149 -18.155 1.00 54.03 304 ARG A N 1
ATOM 2259 C CA . ARG A 1 304 ? 0.542 15.495 -17.999 1.00 54.03 304 ARG A CA 1
ATOM 2260 C C . ARG A 1 304 ? 0.021 16.091 -16.696 1.00 54.03 304 ARG A C 1
ATOM 2262 O O . ARG A 1 304 ? -1.173 16.335 -16.570 1.00 54.03 304 ARG A O 1
ATOM 2269 N N . SER A 1 305 ? 0.915 16.378 -15.755 1.00 49.09 305 SER A N 1
ATOM 2270 C CA . SER A 1 305 ? 0.590 17.152 -14.551 1.00 49.09 305 SER A CA 1
ATOM 2271 C C . SER A 1 305 ? 1.563 18.314 -14.434 1.00 49.09 305 SER A C 1
ATOM 2273 O O . SER A 1 305 ? 2.748 18.053 -14.278 1.00 49.09 305 SER A O 1
ATOM 2275 N N . HIS A 1 306 ? 1.056 19.550 -14.563 1.00 48.56 306 HIS A N 1
ATOM 2276 C CA . HIS A 1 306 ? 1.638 20.899 -14.379 1.00 48.56 306 HIS A CA 1
ATOM 2277 C C . HIS A 1 306 ? 3.131 21.168 -14.721 1.00 48.56 306 HIS A C 1
ATOM 2279 O O . HIS A 1 306 ? 3.413 22.232 -15.266 1.00 48.56 306 HIS A O 1
ATOM 2285 N N . ARG A 1 307 ? 4.089 20.258 -14.476 1.00 51.41 307 ARG A N 1
ATOM 2286 C CA . ARG A 1 307 ? 5.513 20.312 -14.886 1.00 51.41 307 ARG A CA 1
ATOM 2287 C C . ARG A 1 307 ? 6.166 18.954 -15.225 1.00 51.41 307 ARG A C 1
ATOM 2289 O O . ARG A 1 307 ? 7.354 18.921 -15.539 1.00 51.41 307 ARG A O 1
ATOM 2296 N N . HIS A 1 308 ? 5.427 17.845 -15.171 1.00 52.69 308 HIS A N 1
ATOM 2297 C CA . HIS A 1 308 ? 5.970 16.491 -15.290 1.00 52.69 308 HIS A CA 1
ATOM 2298 C C . HIS A 1 308 ? 5.102 15.589 -16.177 1.00 52.69 308 HIS A C 1
ATOM 2300 O O . HIS A 1 308 ? 3.876 15.565 -16.053 1.00 52.69 308 HIS A O 1
ATOM 2306 N N . TYR A 1 309 ? 5.761 14.839 -17.061 1.00 60.62 309 TYR A N 1
ATOM 2307 C CA . TYR A 1 309 ? 5.162 13.793 -17.888 1.00 60.62 309 TYR A CA 1
ATOM 2308 C C . TYR A 1 309 ? 5.553 12.431 -17.343 1.00 60.62 309 TYR A C 1
ATOM 2310 O O . TYR A 1 309 ? 6.740 12.170 -17.179 1.00 60.62 309 TYR A O 1
ATOM 2318 N N . LEU A 1 310 ? 4.584 11.560 -17.090 1.00 57.12 310 LEU A N 1
ATOM 2319 C CA . LEU A 1 310 ? 4.869 10.178 -16.713 1.00 57.12 310 LEU A CA 1
ATOM 2320 C C . LEU A 1 310 ? 4.611 9.256 -17.894 1.00 57.12 310 LEU A C 1
ATOM 2322 O O . LEU A 1 310 ? 3.540 9.338 -18.487 1.00 57.12 310 LEU A O 1
ATOM 2326 N N . LEU A 1 311 ? 5.585 8.403 -18.215 1.00 65.31 311 LEU A N 1
ATOM 2327 C CA . LEU A 1 311 ? 5.460 7.361 -19.237 1.00 65.31 311 LEU A CA 1
ATOM 2328 C C . LEU A 1 311 ? 5.407 5.990 -18.570 1.00 65.31 311 LEU A C 1
ATOM 2330 O O . LEU A 1 311 ? 6.163 5.740 -17.630 1.00 65.31 311 LEU A O 1
ATOM 2334 N N . PHE A 1 312 ? 4.501 5.146 -19.061 1.00 57.81 312 PHE A N 1
ATOM 2335 C CA . PHE A 1 312 ? 4.214 3.814 -18.536 1.00 57.81 312 PHE A CA 1
ATOM 2336 C C . PHE A 1 312 ? 3.889 2.837 -19.675 1.00 57.81 312 PHE A C 1
ATOM 2338 O O . PHE A 1 312 ? 3.090 3.167 -20.553 1.00 57.81 312 PHE A O 1
ATOM 2345 N N . ASP A 1 313 ? 4.451 1.626 -19.613 1.00 66.88 313 ASP A N 1
ATOM 2346 C CA . ASP A 1 313 ? 3.991 0.440 -20.354 1.00 66.88 313 ASP A CA 1
ATOM 2347 C C . ASP A 1 313 ? 4.138 -0.793 -19.439 1.00 66.88 313 ASP A C 1
ATOM 2349 O O . ASP A 1 313 ? 5.208 -1.036 -18.879 1.00 66.88 313 ASP A O 1
ATOM 2353 N N . SER A 1 314 ? 3.043 -1.535 -19.242 1.00 53.59 314 SER A N 1
ATOM 2354 C CA . SER A 1 314 ? 2.949 -2.682 -18.325 1.00 53.59 314 SER A CA 1
ATOM 2355 C C . SER A 1 314 ? 3.394 -4.012 -18.925 1.00 53.59 314 SER A C 1
ATOM 2357 O O . SER A 1 314 ? 3.474 -5.008 -18.207 1.00 53.59 314 SER A O 1
ATOM 2359 N N . ARG A 1 315 ? 3.638 -4.064 -20.239 1.00 62.09 315 ARG A N 1
ATOM 2360 C CA . ARG A 1 315 ? 4.070 -5.281 -20.940 1.00 62.09 315 ARG A CA 1
ATOM 2361 C C . ARG A 1 315 ? 5.554 -5.268 -21.272 1.00 62.09 315 ARG A C 1
ATOM 2363 O O . ARG A 1 315 ? 6.009 -6.136 -22.015 1.00 62.09 315 ARG A O 1
ATOM 2370 N N . LEU A 1 316 ? 6.306 -4.316 -20.724 1.00 66.00 316 LEU A N 1
ATOM 2371 C CA . LEU A 1 316 ? 7.752 -4.309 -20.863 1.00 66.00 316 LEU A CA 1
ATOM 2372 C C . LEU A 1 316 ? 8.317 -5.601 -20.260 1.00 66.00 316 LEU A C 1
ATOM 2374 O O . LEU A 1 316 ? 7.920 -6.053 -19.186 1.00 66.00 316 LEU A O 1
ATOM 2378 N N . GLY A 1 317 ? 9.197 -6.250 -21.021 1.00 68.69 317 GLY A N 1
ATOM 2379 C CA . GLY A 1 317 ? 9.910 -7.446 -20.582 1.00 68.69 317 GLY A CA 1
ATOM 2380 C C . GLY A 1 317 ? 10.931 -7.095 -19.505 1.00 68.69 317 GLY A C 1
ATOM 2381 O O . GLY A 1 317 ? 10.930 -5.987 -18.975 1.00 68.69 317 GLY A O 1
ATOM 2382 N N . GLN A 1 318 ? 11.844 -8.013 -19.198 1.00 73.75 318 GLN A N 1
ATOM 2383 C CA . GLN A 1 318 ? 12.960 -7.639 -18.333 1.00 73.75 318 GLN A CA 1
ATOM 2384 C C . GLN A 1 318 ? 13.870 -6.618 -19.037 1.00 73.75 318 GLN A C 1
ATOM 2386 O O . GLN A 1 318 ? 14.116 -6.756 -20.244 1.00 73.75 318 GLN A O 1
ATOM 2391 N N . PRO A 1 319 ? 14.332 -5.579 -18.319 1.00 82.50 319 PRO A N 1
ATOM 2392 C CA . PRO A 1 319 ? 15.278 -4.624 -18.853 1.00 82.50 319 PRO A CA 1
ATOM 2393 C C . PRO A 1 319 ? 16.649 -5.278 -19.005 1.00 82.50 319 PRO A C 1
ATOM 2395 O O . PRO A 1 319 ? 17.120 -6.052 -18.174 1.00 82.50 319 PRO A O 1
ATOM 2398 N N . VAL A 1 320 ? 17.314 -4.929 -20.093 1.00 86.19 320 VAL A N 1
ATOM 2399 C CA . VAL A 1 320 ? 18.650 -5.397 -20.424 1.00 86.19 320 VAL A CA 1
ATOM 2400 C C . VAL A 1 320 ? 19.506 -4.171 -20.684 1.00 86.19 320 VAL A C 1
ATOM 2402 O O . VAL A 1 320 ? 19.207 -3.379 -21.581 1.00 86.19 320 VAL A O 1
ATOM 2405 N N . ARG A 1 321 ? 20.577 -4.013 -19.908 1.00 89.88 321 ARG A N 1
ATOM 2406 C CA . ARG A 1 321 ? 21.577 -2.966 -20.110 1.00 89.88 321 ARG A CA 1
ATOM 2407 C C . ARG A 1 321 ? 22.651 -3.480 -21.050 1.00 89.88 321 ARG A C 1
ATOM 2409 O O . ARG A 1 321 ? 23.223 -4.549 -20.853 1.00 89.88 321 ARG A O 1
ATOM 2416 N N . PHE A 1 322 ? 22.950 -2.678 -22.054 1.00 90.00 322 PHE A N 1
ATOM 2417 C CA . PHE A 1 322 ? 24.076 -2.862 -22.943 1.00 90.00 322 PHE A CA 1
ATOM 2418 C C . PHE A 1 322 ? 25.123 -1.798 -22.644 1.00 90.00 322 PHE A C 1
ATOM 2420 O O . PHE A 1 322 ? 24.810 -0.609 -22.691 1.00 90.00 322 PHE A O 1
ATOM 2427 N N . VAL A 1 323 ? 26.347 -2.243 -22.361 1.00 88.94 323 VAL A N 1
ATOM 2428 C CA . VAL A 1 323 ? 27.534 -1.396 -22.193 1.00 88.94 323 VAL A CA 1
ATOM 2429 C C . VAL A 1 323 ? 28.525 -1.803 -23.277 1.00 88.94 323 VAL A C 1
ATOM 2431 O O . VAL A 1 323 ? 29.098 -2.888 -23.221 1.00 88.94 323 VAL A O 1
ATOM 2434 N N . ASN A 1 324 ? 28.673 -0.987 -24.322 1.00 81.38 324 ASN A N 1
ATOM 2435 C CA . ASN A 1 324 ? 29.561 -1.259 -25.461 1.00 81.38 324 ASN A CA 1
ATOM 2436 C C . ASN A 1 324 ? 29.403 -2.688 -26.041 1.00 81.38 324 ASN A C 1
ATOM 2438 O O . ASN A 1 324 ? 30.354 -3.462 -26.128 1.00 81.38 324 ASN A O 1
ATOM 2442 N N . ARG A 1 325 ? 28.167 -3.049 -26.416 1.00 78.06 325 ARG A N 1
ATOM 2443 C CA . ARG A 1 325 ? 27.720 -4.390 -26.870 1.00 78.06 325 ARG A CA 1
ATOM 2444 C C . ARG A 1 325 ? 27.701 -5.510 -25.823 1.00 78.06 325 ARG A C 1
ATOM 2446 O O . ARG A 1 325 ? 27.193 -6.592 -26.127 1.00 78.06 325 ARG A O 1
ATOM 2453 N N . VAL A 1 326 ? 28.198 -5.289 -24.609 1.00 78.56 326 VAL A N 1
ATOM 2454 C CA . VAL A 1 326 ? 28.136 -6.286 -23.533 1.00 78.56 326 VAL A CA 1
ATOM 2455 C C . VAL A 1 326 ? 26.754 -6.250 -22.891 1.00 78.56 326 VAL A C 1
ATOM 2457 O O . VAL A 1 326 ? 26.280 -5.189 -22.501 1.00 78.56 326 VAL A O 1
ATOM 2460 N N . ARG A 1 327 ? 26.094 -7.410 -22.825 1.00 82.94 327 ARG A N 1
ATOM 2461 C CA . ARG A 1 327 ? 24.732 -7.576 -22.304 1.00 82.94 327 ARG A CA 1
ATOM 2462 C C . ARG A 1 327 ? 24.770 -7.857 -20.801 1.00 82.94 327 ARG A C 1
ATOM 2464 O O . ARG A 1 327 ? 25.388 -8.835 -20.391 1.00 82.94 327 ARG A O 1
ATOM 2471 N N . HIS A 1 328 ? 24.034 -7.073 -20.025 1.00 80.31 328 HIS A N 1
ATOM 2472 C CA . HIS A 1 328 ? 23.805 -7.249 -18.594 1.00 80.31 328 HIS A CA 1
ATOM 2473 C C . HIS A 1 328 ? 22.295 -7.267 -18.325 1.00 80.31 328 HIS A C 1
ATOM 2475 O O . HIS A 1 328 ? 21.563 -6.428 -18.850 1.00 80.31 328 HIS A O 1
ATOM 2481 N N . VAL A 1 329 ? 21.817 -8.229 -17.537 1.00 71.50 329 VAL A N 1
ATOM 2482 C CA . VAL A 1 329 ? 20.435 -8.209 -17.029 1.00 71.50 329 VAL A CA 1
ATOM 2483 C C . VAL A 1 329 ? 20.377 -7.189 -15.889 1.00 71.50 329 VAL A C 1
ATOM 2485 O O . VAL A 1 329 ? 21.309 -7.146 -15.085 1.00 71.50 329 VAL A O 1
ATOM 2488 N N . VAL A 1 330 ? 19.345 -6.340 -15.881 1.00 62.28 330 VAL A N 1
ATOM 2489 C CA . VAL A 1 330 ? 19.160 -5.239 -14.914 1.00 62.28 330 VAL A CA 1
ATOM 2490 C C . VAL A 1 330 ? 18.020 -5.550 -13.965 1.00 62.28 330 VAL A C 1
ATOM 2492 O O . VAL A 1 330 ? 16.981 -6.045 -14.455 1.00 62.28 330 VAL A O 1
#

Foldseek 3Di:
DDDDDDDPPPPPPDPDPDDQADDPRFGFDDDPDDWTWGQAQVNPWIATVVVQWTPDFQPCPPHFQQHPGRTHALVPCSPQWHDRNVRHIFGPLLVLLLVLLVLLLVLLVVQCVVLV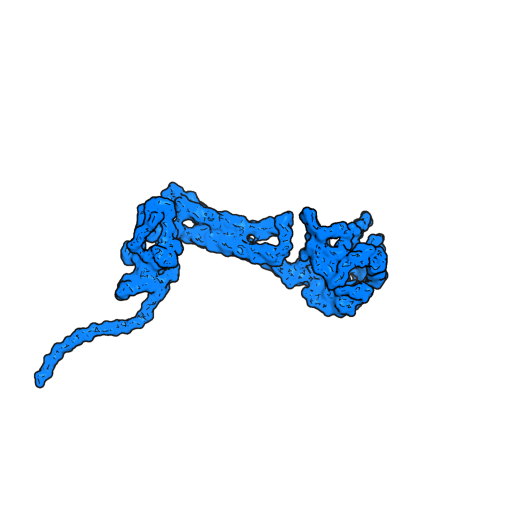DDCPDPLNVLSCQLNVLSVLLNVLSVVLRRCCVPPVPSSVVSSNSSNVSSVVSNVSSPPSSVVSVVCVVQQLKDKWKAQDQPALQAPVNWGWGWGLDTHQGIETAGEADPVQWTQASNRDTHHLQVRLCCCQPPVPSNVPGDQPAAYEYQYAQQCPPQLRGSQNSSCQSNVGKYKYFRHHQDDWDWDDDPRIIITIDNRGHFIWIHRNSHTDGD